Protein AF-0000000072409153 (afdb_homodimer)

Structure (mmCIF, N/CA/C/O backbone):
data_AF-0000000072409153-model_v1
#
loop_
_entity.id
_entity.type
_entity.pdbx_description
1 polymer 'Helix-turn-helix domain-containing protein'
#
loop_
_atom_site.group_PDB
_atom_site.id
_atom_site.type_symbol
_atom_site.label_atom_id
_atom_site.label_alt_id
_atom_site.label_comp_id
_atom_site.label_asym_id
_atom_site.label_entity_id
_atom_site.label_seq_id
_atom_site.pdbx_PDB_ins_code
_atom_site.Cartn_x
_atom_site.Cartn_y
_atom_site.Cartn_z
_atom_site.occupancy
_atom_site.B_iso_or_equiv
_atom_site.auth_seq_id
_atom_site.auth_comp_id
_atom_site.auth_asym_id
_atom_site.auth_atom_id
_atom_site.pdbx_PDB_model_num
ATOM 1 N N . MET A 1 1 ? -24.609 -16.547 17.797 1 24.28 1 MET A N 1
ATOM 2 C CA . MET A 1 1 ? -23.328 -16.984 18.312 1 24.28 1 MET A CA 1
ATOM 3 C C . MET A 1 1 ? -22.188 -16.453 17.438 1 24.28 1 MET A C 1
ATOM 5 O O . MET A 1 1 ? -22.141 -16.719 16.234 1 24.28 1 MET A O 1
ATOM 9 N N . PHE A 1 2 ? -21.734 -15.211 17.609 1 28.83 2 PHE A N 1
ATOM 10 C CA . PHE A 1 2 ? -20.688 -14.594 16.828 1 28.83 2 PHE A CA 1
ATOM 11 C C . PHE A 1 2 ? -19.422 -15.445 16.828 1 28.83 2 PHE A C 1
ATOM 13 O O . PHE A 1 2 ? -18.953 -15.844 17.906 1 28.83 2 PHE A O 1
ATOM 20 N N . ARG A 1 3 ? -19.328 -16.391 15.883 1 32.62 3 ARG A N 1
ATOM 21 C CA . ARG A 1 3 ? -18.172 -17.281 15.758 1 32.62 3 ARG A CA 1
ATOM 22 C C . ARG A 1 3 ? -16.875 -16.547 16.062 1 32.62 3 ARG A C 1
ATOM 24 O O . ARG A 1 3 ? -16.656 -15.438 15.586 1 32.62 3 ARG A O 1
ATOM 31 N N . ARG A 1 4 ? -16.266 -16.922 17.156 1 33.03 4 ARG A N 1
ATOM 32 C CA . ARG A 1 4 ? -14.992 -16.469 17.719 1 33.03 4 ARG A CA 1
ATOM 33 C C . ARG A 1 4 ? -13.922 -16.344 16.641 1 33.03 4 ARG A C 1
ATOM 35 O O . ARG A 1 4 ? -13.625 -17.312 15.938 1 33.03 4 ARG A O 1
ATOM 42 N N . TRP A 1 5 ? -13.781 -15.234 16.031 1 37.25 5 TRP A N 1
ATOM 43 C CA . TRP A 1 5 ? -12.688 -14.992 15.102 1 37.25 5 TRP A CA 1
ATOM 44 C C . TRP A 1 5 ? -11.367 -15.516 15.664 1 37.25 5 TRP A C 1
ATOM 46 O O . TRP A 1 5 ? -11.109 -15.391 16.859 1 37.25 5 TRP A O 1
ATOM 56 N N . PRO A 1 6 ? -10.836 -16.609 15.227 1 37.53 6 PRO A N 1
ATOM 57 C CA . PRO A 1 6 ? -9.586 -17.156 15.766 1 37.53 6 PRO A CA 1
ATOM 58 C C . PRO A 1 6 ? -8.57 -16.062 16.109 1 37.53 6 PRO A C 1
ATOM 60 O O . PRO A 1 6 ? -8.586 -14.992 15.508 1 37.53 6 PRO A O 1
ATOM 63 N N . LYS A 1 7 ? -8.062 -16.094 17.25 1 41.94 7 LYS A N 1
ATOM 64 C CA . LYS A 1 7 ? -6.977 -15.234 17.719 1 41.94 7 LYS A CA 1
ATOM 65 C C . LYS A 1 7 ? -5.832 -15.18 16.719 1 41.94 7 LYS A C 1
ATOM 67 O O . LYS A 1 7 ? -5.375 -16.219 16.234 1 41.94 7 LYS A O 1
ATOM 72 N N . ARG A 1 8 ? -5.641 -14.156 15.898 1 42.06 8 ARG A N 1
ATOM 73 C CA . ARG A 1 8 ? -4.559 -13.875 14.961 1 42.06 8 ARG A CA 1
ATOM 74 C C . ARG A 1 8 ? -3.199 -13.984 15.641 1 42.06 8 ARG A C 1
ATOM 76 O O . ARG A 1 8 ? -2.914 -13.25 16.594 1 42.06 8 ARG A O 1
ATOM 83 N N . ASP A 1 9 ? -2.566 -15.117 15.828 1 45.38 9 ASP A N 1
ATOM 84 C CA . ASP A 1 9 ? -1.195 -15.195 16.312 1 45.38 9 ASP A CA 1
ATOM 85 C C . ASP A 1 9 ? -0.258 -14.336 15.477 1 45.38 9 ASP A C 1
ATOM 87 O O . ASP A 1 9 ? -0.053 -14.602 14.289 1 45.38 9 ASP A O 1
ATOM 91 N N . PRO A 1 10 ? 0.056 -13.078 15.883 1 51.78 10 PRO A N 1
ATOM 92 C CA . PRO A 1 10 ? 0.826 -12.102 15.109 1 51.78 10 PRO A CA 1
ATOM 93 C C . PRO A 1 10 ? 2.109 -12.695 14.523 1 51.78 10 PRO A C 1
ATOM 95 O O . PRO A 1 10 ? 2.574 -12.25 13.469 1 51.78 10 PRO A O 1
ATOM 98 N N . ASN A 1 11 ? 2.824 -13.695 15.188 1 54.81 11 ASN A N 1
ATOM 99 C CA . ASN A 1 11 ? 4.211 -14.031 14.898 1 54.81 11 ASN A CA 1
ATOM 100 C C . ASN A 1 11 ? 4.336 -14.789 13.578 1 54.81 11 ASN A C 1
ATOM 102 O O . ASN A 1 11 ? 5.301 -14.594 12.828 1 54.81 11 ASN A O 1
ATOM 106 N N . LYS A 1 12 ? 3.354 -15.578 13.219 1 62.81 12 LYS A N 1
ATOM 107 C CA . LYS A 1 12 ? 3.656 -16.438 12.078 1 62.81 12 LYS A CA 1
ATOM 108 C C . LYS A 1 12 ? 2.879 -16 10.836 1 62.81 12 LYS A C 1
ATOM 110 O O . LYS A 1 12 ? 3.396 -16.062 9.719 1 62.81 12 LYS A O 1
ATOM 115 N N . TYR A 1 13 ? 1.95 -15.141 11.086 1 86.44 13 TYR A N 1
ATOM 116 C CA . TYR A 1 13 ? 1.104 -15.008 9.906 1 86.44 13 TYR A CA 1
ATOM 117 C C . TYR A 1 13 ? 0.824 -13.547 9.594 1 86.44 13 TYR A C 1
ATOM 119 O O . TYR A 1 13 ? 0.091 -13.234 8.656 1 86.44 13 TYR A O 1
ATOM 127 N N . TYR A 1 14 ? 1.521 -12.672 10.406 1 93.12 14 TYR A N 1
ATOM 128 C CA . TYR A 1 14 ? 1.307 -11.242 10.203 1 93.12 14 TYR A CA 1
ATOM 129 C C . TYR A 1 14 ? 2.627 -10.484 10.242 1 93.12 14 TYR A C 1
ATOM 131 O O . TYR A 1 14 ? 3.607 -10.961 10.82 1 93.12 14 TYR A O 1
ATOM 139 N N . TYR A 1 15 ? 2.66 -9.391 9.57 1 93.25 15 TYR A N 1
ATOM 140 C CA . TYR A 1 15 ? 3.768 -8.453 9.727 1 93.25 15 TYR A CA 1
ATOM 141 C C . TYR A 1 15 ? 3.277 -7.117 10.273 1 93.25 15 TYR A C 1
ATOM 143 O O . TYR A 1 15 ? 2.092 -6.793 10.172 1 93.25 15 TYR A O 1
ATOM 151 N N . LEU A 1 16 ? 4.148 -6.352 10.828 1 93.5 16 LEU A N 1
ATOM 152 C CA . LEU A 1 16 ? 3.807 -5.109 11.516 1 93.5 16 LEU A CA 1
ATOM 153 C C . LEU A 1 16 ? 4.133 -3.902 10.641 1 93.5 16 LEU A C 1
ATOM 155 O O . LEU A 1 16 ? 5.188 -3.855 10 1 93.5 16 LEU A O 1
ATOM 159 N N . VAL A 1 17 ? 3.215 -3.021 10.625 1 96.5 17 VAL A N 1
ATOM 160 C CA . VAL A 1 17 ? 3.432 -1.762 9.922 1 96.5 17 VAL A CA 1
ATOM 161 C C . VAL A 1 17 ? 3.252 -0.591 10.883 1 96.5 17 VAL A C 1
ATOM 163 O O . VAL A 1 17 ? 2.244 -0.509 11.586 1 96.5 17 VAL A O 1
ATOM 166 N N . PRO A 1 18 ? 4.281 0.286 10.961 1 95.94 18 PRO A N 1
ATOM 167 C CA . PRO A 1 18 ? 4.094 1.445 11.836 1 95.94 18 PRO A CA 1
ATOM 168 C C . PRO A 1 18 ? 2.941 2.344 11.391 1 95.94 18 PRO A C 1
ATOM 170 O O . PRO A 1 18 ? 2.791 2.613 10.203 1 95.94 18 PRO A O 1
ATOM 173 N N . ASN A 1 19 ? 2.145 2.834 12.328 1 95.94 19 ASN A N 1
ATOM 174 C CA . ASN A 1 19 ? 1.003 3.699 12.055 1 95.94 19 ASN A CA 1
ATOM 175 C C . ASN A 1 19 ? 1.429 4.98 11.344 1 95.94 19 ASN A C 1
ATOM 177 O O . ASN A 1 19 ? 0.687 5.512 10.516 1 95.94 19 ASN A O 1
ATOM 181 N N . GLU A 1 20 ? 2.609 5.418 11.594 1 96.19 20 GLU A N 1
ATOM 182 C CA . GLU A 1 20 ? 3.096 6.73 11.18 1 96.19 20 GLU A CA 1
ATOM 183 C C . GLU A 1 20 ? 3.416 6.75 9.688 1 96.19 20 GLU A C 1
ATOM 185 O O . GLU A 1 20 ? 3.684 7.812 9.117 1 96.19 20 GLU A O 1
ATOM 190 N N . VAL A 1 21 ? 3.301 5.609 9.086 1 97.75 21 VAL A N 1
ATOM 191 C CA . VAL A 1 21 ? 3.602 5.531 7.66 1 97.75 21 VAL A CA 1
ATOM 192 C C . VAL A 1 21 ? 2.703 6.492 6.887 1 97.75 21 VAL A C 1
ATOM 194 O O . VAL A 1 21 ? 3.139 7.113 5.918 1 97.75 21 VAL A O 1
ATOM 197 N N . PHE A 1 22 ? 1.517 6.715 7.375 1 97.69 22 PHE A N 1
ATOM 198 C CA . PHE A 1 22 ? 0.535 7.512 6.648 1 97.69 22 PHE A CA 1
ATOM 199 C C . PHE A 1 22 ? 0.734 9 6.918 1 97.69 22 PHE A C 1
ATOM 201 O O . PHE A 1 22 ? 0.031 9.836 6.352 1 97.69 22 PHE A O 1
ATOM 208 N N . ASN A 1 23 ? 1.73 9.367 7.66 1 95.38 23 ASN A N 1
ATOM 209 C CA . ASN A 1 23 ? 2.066 10.758 7.941 1 95.38 23 ASN A CA 1
ATOM 210 C C . ASN A 1 23 ? 3.225 11.25 7.074 1 95.38 23 ASN A C 1
ATOM 212 O O . ASN A 1 23 ? 3.652 12.398 7.191 1 95.38 23 ASN A O 1
ATOM 216 N N . LEU A 1 24 ? 3.691 10.438 6.16 1 97.44 24 LEU A N 1
ATOM 217 C CA . LEU A 1 24 ? 4.926 10.727 5.438 1 97.44 24 LEU A CA 1
ATOM 218 C C . LEU A 1 24 ? 4.629 11.203 4.02 1 97.44 24 LEU A C 1
ATOM 220 O O . LEU A 1 24 ? 5.551 11.484 3.25 1 97.44 24 LEU A O 1
ATOM 224 N N . GLY A 1 25 ? 3.404 11.203 3.66 1 95.88 25 GLY A N 1
ATOM 225 C CA . GLY A 1 25 ? 3.047 11.641 2.32 1 95.88 25 GLY A CA 1
ATOM 226 C C . GLY A 1 25 ? 3.43 10.641 1.246 1 95.88 25 GLY A C 1
ATOM 227 O O . GLY A 1 25 ? 3.834 11.031 0.147 1 95.88 25 GLY A O 1
ATOM 228 N N . LEU A 1 26 ? 3.342 9.383 1.522 1 98.31 26 LEU A N 1
ATOM 229 C CA . LEU A 1 26 ? 3.672 8.336 0.563 1 98.31 26 LEU A CA 1
ATOM 230 C C . LEU A 1 26 ? 2.551 8.156 -0.455 1 98.31 26 LEU A C 1
ATOM 232 O O . LEU A 1 26 ? 1.372 8.258 -0.11 1 98.31 26 LEU A O 1
ATOM 236 N N . SER A 1 27 ? 2.951 7.879 -1.685 1 98.25 27 SER A N 1
ATOM 237 C CA . SER A 1 27 ? 1.97 7.457 -2.68 1 98.25 27 SER A CA 1
ATOM 238 C C . SER A 1 27 ? 1.476 6.043 -2.404 1 98.25 27 SER A C 1
ATOM 240 O O . SER A 1 27 ? 2.102 5.297 -1.646 1 98.25 27 SER A O 1
ATOM 242 N N . SER A 1 28 ? 0.365 5.707 -3.076 1 98.75 28 SER A N 1
ATOM 243 C CA . SER A 1 28 ? -0.182 4.363 -2.93 1 98.75 28 SER A CA 1
ATOM 244 C C . SER A 1 28 ? 0.829 3.305 -3.357 1 98.75 28 SER A C 1
ATOM 246 O O . SER A 1 28 ? 0.94 2.252 -2.725 1 98.75 28 SER A O 1
ATOM 248 N N . HIS A 1 29 ? 1.597 3.623 -4.387 1 98.81 29 HIS A N 1
ATOM 249 C CA . HIS A 1 29 ? 2.59 2.674 -4.875 1 98.81 29 HIS A CA 1
ATOM 250 C C . HIS A 1 29 ? 3.738 2.516 -3.885 1 98.81 29 HIS A C 1
ATOM 252 O O . HIS A 1 29 ? 4.199 1.399 -3.637 1 98.81 29 HIS A O 1
ATOM 258 N N . GLU A 1 30 ? 4.172 3.604 -3.289 1 98.81 30 GLU A N 1
ATOM 259 C CA . GLU A 1 30 ? 5.227 3.553 -2.281 1 98.81 30 GLU A CA 1
ATOM 260 C C . GLU A 1 30 ? 4.789 2.742 -1.064 1 98.81 30 GLU A C 1
ATOM 262 O O . GLU A 1 30 ? 5.57 1.966 -0.514 1 98.81 30 GLU A O 1
ATOM 267 N N . ILE A 1 31 ? 3.529 2.953 -0.703 1 98.88 31 ILE A N 1
ATOM 268 C CA . ILE A 1 31 ? 2.986 2.223 0.439 1 98.88 31 ILE A CA 1
ATOM 269 C C . ILE A 1 31 ? 2.994 0.725 0.146 1 98.88 31 ILE A C 1
ATOM 271 O O . ILE A 1 31 ? 3.418 -0.076 0.983 1 98.88 31 ILE A O 1
ATOM 275 N N . ALA A 1 32 ? 2.584 0.366 -1.006 1 98.88 32 ALA A N 1
ATOM 276 C CA . ALA A 1 32 ? 2.514 -1.044 -1.379 1 98.88 32 ALA A CA 1
ATOM 277 C C . ALA A 1 32 ? 3.902 -1.677 -1.404 1 98.88 32 ALA A C 1
ATOM 279 O O . ALA A 1 32 ? 4.105 -2.766 -0.862 1 98.88 32 ALA A O 1
ATOM 280 N N . VAL A 1 33 ? 4.848 -0.999 -2.006 1 98.94 33 VAL A N 1
ATOM 281 C CA . VAL A 1 33 ? 6.215 -1.511 -2.09 1 98.94 33 VAL A CA 1
ATOM 282 C C . VAL A 1 33 ? 6.812 -1.62 -0.689 1 98.94 33 VAL A C 1
ATOM 284 O O . VAL A 1 33 ? 7.426 -2.633 -0.348 1 98.94 33 VAL A O 1
ATOM 287 N N . TYR A 1 34 ? 6.625 -0.608 0.161 1 98.88 34 TYR A N 1
ATOM 288 C CA . TYR A 1 34 ? 7.125 -0.621 1.531 1 98.88 34 TYR A CA 1
ATOM 289 C C . TYR A 1 34 ? 6.543 -1.793 2.312 1 98.88 34 TYR A C 1
ATOM 291 O O . TYR A 1 34 ? 7.262 -2.475 3.047 1 98.88 34 TYR A O 1
ATOM 299 N N . ASN A 1 35 ? 5.254 -2.041 2.143 1 98.75 35 ASN A N 1
ATOM 300 C CA . ASN A 1 35 ? 4.598 -3.146 2.832 1 98.75 35 ASN A CA 1
ATOM 301 C C . ASN A 1 35 ? 5.203 -4.492 2.438 1 98.75 35 ASN A C 1
ATOM 303 O O . ASN A 1 35 ? 5.43 -5.348 3.291 1 98.75 35 ASN A O 1
ATOM 307 N N . TYR A 1 36 ? 5.457 -4.656 1.167 1 98.75 36 TYR A N 1
ATOM 308 C CA . TYR A 1 36 ? 6.027 -5.934 0.752 1 98.75 36 TYR A CA 1
ATOM 309 C C . TYR A 1 36 ? 7.418 -6.125 1.34 1 98.75 36 TYR A C 1
ATOM 311 O O . TYR A 1 36 ? 7.785 -7.234 1.738 1 98.75 36 TYR A O 1
ATOM 319 N N . LEU A 1 37 ? 8.211 -5.043 1.373 1 98.44 37 LEU A N 1
ATOM 320 C CA . LEU A 1 37 ? 9.539 -5.129 1.978 1 98.44 37 LEU A CA 1
ATOM 321 C C . LEU A 1 37 ? 9.438 -5.477 3.459 1 98.44 37 LEU A C 1
ATOM 323 O O . LEU A 1 37 ? 10.234 -6.27 3.969 1 98.44 37 LEU A O 1
ATOM 327 N N . LEU A 1 38 ? 8.445 -4.879 4.145 1 97.56 38 LEU A N 1
ATOM 328 C CA . LEU A 1 38 ? 8.219 -5.207 5.547 1 97.56 38 LEU A CA 1
ATOM 329 C C . LEU A 1 38 ? 7.863 -6.684 5.707 1 97.56 38 LEU A C 1
ATOM 331 O O . LEU A 1 38 ? 8.305 -7.332 6.66 1 97.56 38 LEU A O 1
ATOM 335 N N . ARG A 1 39 ? 7.105 -7.203 4.746 1 96.81 39 ARG A N 1
ATOM 336 C CA . ARG A 1 39 ? 6.723 -8.609 4.766 1 96.81 39 ARG A CA 1
ATOM 337 C C . ARG A 1 39 ? 7.941 -9.516 4.629 1 96.81 39 ARG A C 1
ATOM 339 O O . ARG A 1 39 ? 8.016 -10.562 5.266 1 96.81 39 ARG A O 1
ATOM 346 N N . CYS A 1 40 ? 8.898 -9.086 3.846 1 97 40 CYS A N 1
ATOM 347 C CA . CYS A 1 40 ? 10.078 -9.891 3.539 1 97 40 CYS A CA 1
ATOM 348 C C . CYS A 1 40 ? 11.148 -9.711 4.605 1 97 40 CYS A C 1
ATOM 350 O O . CYS A 1 40 ? 12.109 -10.484 4.664 1 97 40 CYS A O 1
ATOM 352 N N . GLU A 1 41 ? 10.992 -8.758 5.496 1 95.25 41 GLU A N 1
ATOM 353 C CA . GLU A 1 41 ? 12.031 -8.336 6.434 1 95.25 41 GLU A CA 1
ATOM 354 C C . GLU A 1 41 ? 12.352 -9.453 7.426 1 95.25 41 GLU A C 1
ATOM 356 O O . GLU A 1 41 ? 11.445 -10.078 7.984 1 95.25 41 GLU A O 1
ATOM 361 N N . ASP A 1 42 ? 13.703 -9.633 7.605 1 92.62 42 ASP A N 1
ATOM 362 C CA . ASP A 1 42 ? 14.172 -10.461 8.711 1 92.62 42 ASP A CA 1
ATOM 363 C C . ASP A 1 42 ? 14.055 -9.711 10.039 1 92.62 42 ASP A C 1
ATOM 365 O O . ASP A 1 42 ? 14.602 -8.617 10.188 1 92.62 42 ASP A O 1
ATOM 369 N N . ARG A 1 43 ? 13.344 -10.25 11 1 85.31 43 ARG A N 1
ATOM 370 C CA . ARG A 1 43 ? 13.023 -9.586 12.258 1 85.31 43 ARG A CA 1
ATOM 371 C C . ARG A 1 43 ? 14.281 -9.367 13.094 1 85.31 43 ARG A C 1
ATOM 373 O O . ARG A 1 43 ? 14.297 -8.516 13.984 1 85.31 43 ARG A O 1
ATOM 380 N N . ARG A 1 44 ? 15.328 -10.055 12.773 1 89.38 44 ARG A N 1
ATOM 381 C CA . ARG A 1 44 ? 16.578 -9.93 13.531 1 89.38 44 ARG A CA 1
ATOM 382 C C . ARG A 1 44 ? 17.516 -8.93 12.875 1 89.38 44 ARG A C 1
ATOM 384 O O . ARG A 1 44 ? 18.078 -8.07 13.555 1 89.38 44 ARG A O 1
ATOM 391 N N . THR A 1 45 ? 17.609 -8.93 11.609 1 91.81 45 THR A N 1
ATOM 392 C CA . THR A 1 45 ? 18.594 -8.117 10.914 1 91.81 45 THR A CA 1
ATOM 393 C C . THR A 1 45 ? 17.953 -6.855 10.336 1 91.81 45 THR A C 1
ATOM 395 O O . THR A 1 45 ? 18.656 -5.922 9.938 1 91.81 45 THR A O 1
ATOM 398 N N . TYR A 1 46 ? 16.609 -6.84 10.258 1 94.31 46 TYR A N 1
ATOM 399 C CA . TYR A 1 46 ? 15.852 -5.754 9.656 1 94.31 46 TYR A CA 1
ATOM 400 C C . TYR A 1 46 ? 16.188 -5.602 8.18 1 94.31 46 TYR A C 1
ATOM 402 O O . TYR A 1 46 ? 16.094 -4.504 7.621 1 94.31 46 TYR A O 1
ATOM 410 N N . GLN A 1 47 ? 16.688 -6.773 7.617 1 96.19 47 GLN A N 1
ATOM 411 C CA . GLN A 1 47 ? 17.094 -6.746 6.215 1 96.19 47 GLN A CA 1
ATOM 412 C C . GLN A 1 47 ? 16.297 -7.758 5.395 1 96.19 47 GLN A C 1
ATOM 414 O O . GLN A 1 47 ? 15.711 -8.688 5.949 1 96.19 47 GLN A O 1
ATOM 419 N N . CYS A 1 48 ? 16.172 -7.5 4.074 1 96.12 48 CYS A N 1
ATOM 420 C CA . CYS A 1 48 ? 15.594 -8.414 3.092 1 96.12 48 CYS A CA 1
ATOM 421 C C . CYS A 1 48 ? 16.172 -8.156 1.704 1 96.12 48 CYS A C 1
ATOM 423 O O . CYS A 1 48 ? 16.844 -7.145 1.481 1 96.12 48 CYS A O 1
ATOM 425 N N . HIS A 1 49 ? 15.945 -9.172 0.76 1 95.69 49 HIS A N 1
ATOM 426 C CA . HIS A 1 49 ? 16.609 -9.023 -0.526 1 95.69 49 HIS A CA 1
ATOM 427 C C . HIS A 1 49 ? 15.734 -9.523 -1.668 1 95.69 49 HIS A C 1
ATOM 429 O O . HIS A 1 49 ? 16.188 -10.297 -2.51 1 95.69 49 HIS A O 1
ATOM 435 N N . PRO A 1 50 ? 14.547 -9.086 -1.683 1 97 50 PRO A N 1
ATOM 436 C CA . PRO A 1 50 ? 13.75 -9.398 -2.871 1 97 50 PRO A CA 1
ATOM 437 C C . PRO A 1 50 ? 14.219 -8.648 -4.113 1 97 50 PRO A C 1
ATOM 439 O O . PRO A 1 50 ? 14.625 -7.484 -4.02 1 97 50 PRO A O 1
ATOM 442 N N . SER A 1 51 ? 14.109 -9.383 -5.281 1 95.75 51 SER A N 1
ATOM 443 C CA . SER A 1 51 ? 14.43 -8.703 -6.531 1 95.75 51 SER A CA 1
ATOM 444 C C . SER A 1 51 ? 13.32 -7.746 -6.941 1 95.75 51 SER A C 1
ATOM 446 O O . SER A 1 51 ? 12.195 -7.844 -6.449 1 95.75 51 SER A O 1
ATOM 448 N N . TYR A 1 52 ? 13.648 -6.816 -7.867 1 96.44 52 TYR A N 1
ATOM 449 C CA . TYR A 1 52 ? 12.625 -5.934 -8.414 1 96.44 52 TYR A CA 1
ATOM 450 C C . TYR A 1 52 ? 11.5 -6.734 -9.047 1 96.44 52 TYR A C 1
ATOM 452 O O . TYR A 1 52 ? 10.328 -6.375 -8.922 1 96.44 52 TYR A O 1
ATOM 460 N N . ARG A 1 53 ? 11.883 -7.785 -9.648 1 96.81 53 ARG A N 1
ATOM 461 C CA . ARG A 1 53 ? 10.898 -8.648 -10.289 1 96.81 53 ARG A CA 1
ATOM 462 C C . ARG A 1 53 ? 9.945 -9.25 -9.266 1 96.81 53 ARG A C 1
ATOM 464 O O . ARG A 1 53 ? 8.727 -9.258 -9.461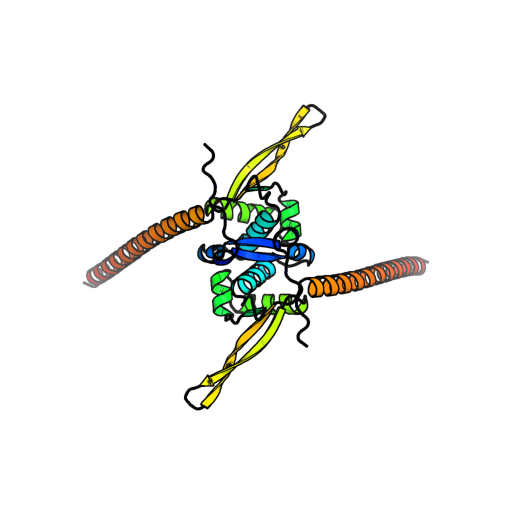 1 96.81 53 ARG A O 1
ATOM 471 N N . THR A 1 54 ? 10.469 -9.711 -8.164 1 97.88 54 THR A N 1
ATOM 472 C CA . THR A 1 54 ? 9.68 -10.32 -7.102 1 97.88 54 THR A CA 1
ATOM 473 C C . THR A 1 54 ? 8.742 -9.297 -6.465 1 97.88 54 THR A C 1
ATOM 475 O O . THR A 1 54 ? 7.57 -9.586 -6.23 1 97.88 54 THR A O 1
ATOM 478 N N . ILE A 1 55 ? 9.273 -8.141 -6.254 1 98.44 55 ILE A N 1
ATOM 479 C CA . ILE A 1 55 ? 8.461 -7.062 -5.688 1 98.44 55 ILE A CA 1
ATOM 480 C C . ILE A 1 55 ? 7.328 -6.715 -6.648 1 98.44 55 ILE A C 1
ATOM 482 O O . ILE A 1 55 ? 6.168 -6.633 -6.242 1 98.44 55 ILE A O 1
ATOM 486 N N . GLY A 1 56 ? 7.699 -6.527 -7.918 1 98.69 56 GLY A N 1
ATOM 487 C CA . GLY A 1 56 ? 6.723 -6.148 -8.93 1 98.69 56 GLY A CA 1
ATOM 488 C C . GLY A 1 56 ? 5.578 -7.141 -9.055 1 98.69 56 GLY A C 1
ATOM 489 O O . GLY A 1 56 ? 4.414 -6.742 -9.141 1 98.69 56 GLY A O 1
ATOM 490 N N . LYS A 1 57 ? 5.879 -8.422 -9.023 1 98.25 57 LYS A N 1
ATOM 491 C CA . LYS A 1 57 ? 4.855 -9.469 -9.086 1 98.25 57 LYS A CA 1
ATOM 492 C C . LYS A 1 57 ? 3.914 -9.391 -7.891 1 98.25 57 LYS A C 1
ATOM 494 O O . LYS A 1 57 ? 2.701 -9.562 -8.039 1 98.25 57 LYS A O 1
ATOM 499 N N . ALA A 1 58 ? 4.43 -9.078 -6.758 1 98.19 58 ALA A N 1
ATOM 500 C CA . ALA A 1 58 ? 3.656 -9.055 -5.52 1 98.19 58 ALA A CA 1
ATOM 501 C C . ALA A 1 58 ? 2.699 -7.871 -5.488 1 98.19 58 ALA A C 1
ATOM 503 O O . ALA A 1 58 ? 1.614 -7.953 -4.906 1 98.19 58 ALA A O 1
ATOM 504 N N . VAL A 1 59 ? 3.096 -6.75 -6.145 1 98.5 59 VAL A N 1
ATOM 505 C CA . VAL A 1 59 ? 2.297 -5.535 -6 1 98.5 59 VAL A CA 1
ATOM 506 C C . VAL A 1 59 ? 1.773 -5.094 -7.367 1 98.5 59 VAL A C 1
ATOM 508 O O . VAL A 1 59 ? 1.273 -3.979 -7.516 1 98.5 59 VAL A O 1
ATOM 511 N N . GLN A 1 60 ? 1.979 -5.867 -8.383 1 98.25 60 GLN A N 1
ATOM 512 C CA . GLN A 1 60 ? 1.462 -5.672 -9.734 1 98.25 60 GLN A CA 1
ATOM 513 C C . GLN A 1 60 ? 2.01 -4.391 -10.352 1 98.25 60 GLN A C 1
ATOM 515 O O . GLN A 1 60 ? 1.247 -3.564 -10.859 1 98.25 60 GLN A O 1
ATOM 520 N N . LEU A 1 61 ? 3.297 -4.293 -10.32 1 98.56 61 LEU A N 1
ATOM 521 C CA . LEU A 1 61 ? 4.016 -3.189 -10.953 1 98.56 61 LEU A CA 1
ATOM 522 C C . LEU A 1 61 ? 5.156 -3.709 -11.82 1 98.56 61 LEU A C 1
ATOM 524 O O . LEU A 1 61 ? 5.672 -4.805 -11.594 1 98.56 61 LEU A O 1
ATOM 528 N N . SER A 1 62 ? 5.473 -2.91 -12.758 1 98.56 62 SER A N 1
ATOM 529 C CA . SER A 1 62 ? 6.656 -3.23 -13.547 1 98.56 62 SER A CA 1
ATOM 530 C C . SER A 1 62 ? 7.934 -3.002 -12.75 1 98.56 62 SER A C 1
ATOM 532 O O . SER A 1 62 ? 7.941 -2.236 -11.781 1 98.56 62 SER A O 1
ATOM 534 N N . GLU A 1 63 ? 8.992 -3.676 -13.211 1 97.31 63 GLU A N 1
ATOM 535 C CA . GLU A 1 63 ? 10.281 -3.525 -12.539 1 97.31 63 GLU A CA 1
ATOM 536 C C . GLU A 1 63 ? 10.734 -2.068 -12.539 1 97.31 63 GLU A C 1
ATOM 538 O O . GLU A 1 63 ? 11.297 -1.588 -11.555 1 97.31 63 GLU A O 1
ATOM 543 N N . ASN A 1 64 ? 10.508 -1.407 -13.594 1 97.69 64 ASN A N 1
ATOM 544 C CA . ASN A 1 64 ? 10.883 -0.002 -13.695 1 97.69 64 ASN A CA 1
ATOM 545 C C . ASN A 1 64 ? 10.133 0.856 -12.688 1 97.69 64 ASN A C 1
ATOM 547 O O . ASN A 1 64 ? 10.719 1.749 -12.07 1 97.69 64 ASN A O 1
ATOM 551 N N . THR A 1 65 ? 8.883 0.6 -12.539 1 98.5 65 THR A N 1
ATOM 552 C CA . THR A 1 65 ? 8.062 1.34 -11.586 1 98.5 65 THR A CA 1
ATOM 553 C C . THR A 1 65 ? 8.492 1.038 -10.148 1 98.5 65 THR A C 1
ATOM 555 O O . THR A 1 65 ? 8.555 1.939 -9.312 1 98.5 65 THR A O 1
ATOM 558 N N . VAL A 1 66 ? 8.828 -0.22 -9.945 1 98.56 66 VAL A N 1
ATOM 559 C CA . VAL A 1 66 ? 9.32 -0.607 -8.625 1 98.56 66 VAL A CA 1
ATOM 560 C C . VAL A 1 66 ? 10.602 0.167 -8.305 1 98.56 66 VAL A C 1
ATOM 562 O O . VAL A 1 66 ? 10.75 0.687 -7.195 1 98.56 66 VAL A O 1
ATOM 565 N N . ARG A 1 67 ? 11.477 0.237 -9.273 1 97.88 67 ARG A N 1
ATOM 566 C CA . ARG A 1 67 ? 12.727 0.968 -9.086 1 97.88 67 ARG A CA 1
ATOM 567 C C . ARG A 1 67 ? 12.461 2.408 -8.664 1 97.88 67 ARG A C 1
ATOM 569 O O . ARG A 1 67 ? 13.117 2.928 -7.758 1 97.88 67 ARG A O 1
ATOM 576 N N . LYS A 1 68 ? 11.547 2.975 -9.289 1 98.5 68 LYS A N 1
ATOM 577 C CA . LYS A 1 68 ? 11.172 4.355 -8.992 1 98.5 68 LYS A CA 1
ATOM 578 C C . LYS A 1 68 ? 10.703 4.496 -7.543 1 98.5 68 LYS A C 1
ATOM 580 O O . LYS A 1 68 ? 11.141 5.402 -6.832 1 98.5 68 LYS A O 1
ATOM 585 N N . TYR A 1 69 ? 9.859 3.65 -7.113 1 98.69 69 TYR A N 1
ATOM 586 C CA . TYR A 1 69 ? 9.266 3.793 -5.789 1 98.69 69 TYR A CA 1
ATOM 587 C C . TYR A 1 69 ? 10.234 3.342 -4.703 1 98.69 69 TYR A C 1
ATOM 589 O O . TYR A 1 69 ? 10.195 3.846 -3.576 1 98.69 69 TYR A O 1
ATOM 597 N N . VAL A 1 70 ? 11.18 2.424 -5.039 1 98.44 70 VAL A N 1
ATOM 598 C CA . VAL A 1 70 ? 12.273 2.094 -4.125 1 98.44 70 VAL A CA 1
ATOM 599 C C . VAL A 1 70 ? 13.141 3.326 -3.893 1 98.44 70 VAL A C 1
ATOM 601 O O . VAL A 1 70 ? 13.492 3.641 -2.754 1 98.44 70 VAL A O 1
ATOM 604 N N . ALA A 1 71 ? 13.445 3.988 -4.98 1 98.38 71 ALA A N 1
ATOM 605 C CA . ALA A 1 71 ? 14.219 5.223 -4.859 1 98.38 71 ALA A CA 1
ATOM 606 C C . ALA A 1 71 ? 13.484 6.25 -4 1 98.38 71 ALA A C 1
ATOM 608 O O . ALA A 1 71 ? 14.094 6.93 -3.174 1 98.38 71 ALA A O 1
ATOM 609 N N . GLY A 1 72 ? 12.172 6.359 -4.191 1 98.38 72 GLY A N 1
ATOM 610 C CA . GLY A 1 72 ? 11.367 7.262 -3.385 1 98.38 72 GLY A CA 1
ATOM 611 C C . GLY A 1 72 ? 11.391 6.93 -1.905 1 98.38 72 GLY A C 1
ATOM 612 O O . GLY A 1 72 ? 11.508 7.824 -1.064 1 98.38 72 GLY A O 1
ATOM 613 N N . LEU A 1 73 ? 11.281 5.668 -1.572 1 98.69 73 LEU A N 1
ATOM 614 C CA . LEU A 1 73 ? 11.305 5.215 -0.185 1 98.69 73 LEU A CA 1
ATOM 615 C C . LEU A 1 73 ? 12.656 5.52 0.46 1 98.69 73 LEU A C 1
ATOM 617 O O . LEU A 1 73 ? 12.719 5.871 1.641 1 98.69 73 LEU A O 1
ATOM 621 N N . GLU A 1 74 ? 13.695 5.344 -0.357 1 98.31 74 GLU A N 1
ATOM 622 C CA . GLU A 1 74 ? 15.031 5.648 0.15 1 98.31 74 GLU A CA 1
ATOM 623 C C . GLU A 1 74 ? 15.203 7.145 0.39 1 98.31 74 GLU A C 1
ATOM 625 O O . GLU A 1 74 ? 15.727 7.555 1.43 1 98.31 74 GLU A O 1
ATOM 630 N N . GLU A 1 75 ? 14.766 7.926 -0.511 1 97.62 75 GLU A N 1
ATOM 631 C CA . GLU A 1 75 ? 14.828 9.383 -0.386 1 97.62 75 GLU A CA 1
ATOM 632 C C . GLU A 1 75 ? 14.07 9.867 0.843 1 97.62 75 GLU A C 1
ATOM 634 O O . GLU A 1 75 ? 14.484 10.82 1.5 1 97.62 75 GLU A O 1
ATOM 639 N N . LYS A 1 76 ? 13 9.188 1.216 1 97.81 76 LYS A N 1
ATOM 640 C CA . LYS A 1 76 ? 12.148 9.594 2.332 1 97.81 76 LYS A CA 1
ATOM 641 C C . LYS A 1 76 ? 12.633 8.977 3.641 1 97.81 76 LYS A C 1
ATOM 643 O O . LYS A 1 76 ? 11.992 9.141 4.684 1 97.81 76 LYS A O 1
ATOM 648 N N . GLY A 1 77 ? 13.68 8.188 3.557 1 97.69 77 GLY A N 1
ATOM 649 C CA . GLY A 1 77 ? 14.367 7.727 4.754 1 97.69 77 GLY A CA 1
ATOM 650 C C . GLY A 1 77 ? 13.766 6.461 5.336 1 97.69 77 GLY A C 1
ATOM 651 O O . GLY A 1 77 ? 14.016 6.125 6.496 1 97.69 77 GLY A O 1
ATOM 652 N N . LEU A 1 78 ? 12.969 5.746 4.59 1 98.38 78 LEU A N 1
ATOM 653 C CA . LEU A 1 78 ? 12.297 4.555 5.105 1 98.38 78 LEU A CA 1
ATOM 654 C C . LEU A 1 78 ? 13.195 3.328 4.961 1 98.38 78 LEU A C 1
ATOM 656 O O . LEU A 1 78 ? 13.102 2.391 5.754 1 98.38 78 LEU A O 1
ATOM 660 N N . ILE A 1 79 ? 14 3.33 3.877 1 98.56 79 ILE A N 1
ATOM 661 C CA . ILE A 1 79 ? 14.867 2.182 3.627 1 98.56 79 ILE A CA 1
ATOM 662 C C . ILE A 1 79 ? 16.25 2.664 3.18 1 98.56 79 ILE A C 1
ATOM 664 O O . ILE A 1 79 ? 16.406 3.83 2.814 1 98.56 79 ILE A O 1
ATOM 668 N N . HIS A 1 80 ? 17.172 1.803 3.365 1 97.94 80 HIS A N 1
ATOM 669 C CA . HIS A 1 80 ? 18.5 1.925 2.77 1 97.94 80 HIS A CA 1
ATOM 670 C C . HIS A 1 80 ? 18.812 0.737 1.862 1 97.94 80 HIS A C 1
ATOM 672 O O . HIS A 1 80 ? 18.516 -0.409 2.215 1 97.94 80 HIS A O 1
ATOM 678 N N . THR A 1 81 ? 19.328 1.024 0.687 1 97.31 81 THR A N 1
ATOM 679 C CA . THR A 1 81 ? 19.625 -0.049 -0.255 1 97.31 81 THR A CA 1
ATOM 680 C C . THR A 1 81 ? 21.125 -0.151 -0.5 1 97.31 81 THR A C 1
ATOM 682 O O . THR A 1 81 ? 21.828 0.863 -0.518 1 97.31 81 THR A O 1
ATOM 685 N N . GLU A 1 82 ? 21.547 -1.394 -0.625 1 95.56 82 GLU A N 1
ATOM 686 C CA . GLU A 1 82 ? 22.938 -1.674 -0.975 1 95.56 82 GLU A CA 1
ATOM 687 C C . GLU A 1 82 ? 23.031 -2.773 -2.029 1 95.56 82 GLU A C 1
ATOM 689 O O . GLU A 1 82 ? 22.281 -3.75 -1.982 1 95.56 82 GLU A O 1
ATOM 694 N N . PRO A 1 83 ? 23.891 -2.594 -2.932 1 91.5 83 PRO A N 1
ATOM 695 C CA . PRO A 1 83 ? 24.062 -3.643 -3.941 1 91.5 83 PRO A CA 1
ATOM 696 C C . PRO A 1 83 ? 24.703 -4.91 -3.377 1 91.5 83 PRO A C 1
ATOM 698 O O . PRO A 1 83 ? 25.516 -4.84 -2.463 1 91.5 83 PRO A O 1
ATOM 701 N N . SER A 1 84 ? 24.141 -6 -3.857 1 88.06 84 SER A N 1
ATOM 702 C CA . SER A 1 84 ? 24.781 -7.273 -3.551 1 88.06 84 SER A CA 1
ATOM 703 C C . SER A 1 84 ? 25.516 -7.836 -4.77 1 88.06 84 SER A C 1
ATOM 705 O O . SER A 1 84 ? 25.281 -7.391 -5.898 1 88.06 84 SER A O 1
ATOM 707 N N . THR A 1 85 ? 26.578 -8.68 -4.531 1 85.56 85 THR A N 1
ATOM 708 C CA . THR A 1 85 ? 27.312 -9.305 -5.625 1 85.56 85 THR A CA 1
ATOM 709 C C . THR A 1 85 ? 27.203 -10.82 -5.559 1 85.56 85 THR A C 1
ATOM 711 O O . THR A 1 85 ? 27.094 -11.391 -4.473 1 85.56 85 THR A O 1
ATOM 714 N N . ILE A 1 86 ? 26.984 -11.367 -6.734 1 82.31 86 ILE A N 1
ATOM 715 C CA . ILE A 1 86 ? 26.953 -12.82 -6.824 1 82.31 86 ILE A CA 1
ATOM 716 C C . ILE A 1 86 ? 28.156 -13.312 -7.625 1 82.31 86 ILE A C 1
ATOM 718 O O . ILE A 1 86 ? 28.516 -12.719 -8.648 1 82.31 86 ILE A O 1
ATOM 722 N N . THR A 1 87 ? 28.906 -14.164 -7.027 1 85.19 87 THR A N 1
ATOM 723 C CA . THR A 1 87 ? 30.031 -14.766 -7.727 1 85.19 87 THR A CA 1
ATOM 724 C C . THR A 1 87 ? 29.594 -16 -8.5 1 85.19 87 THR A C 1
ATOM 726 O O . THR A 1 87 ? 29.062 -16.953 -7.918 1 85.19 87 THR A O 1
ATOM 729 N N . THR A 1 88 ? 29.75 -15.883 -9.773 1 86.12 88 THR A N 1
ATOM 730 C CA . THR A 1 88 ? 29.344 -16.984 -10.633 1 86.12 88 THR A CA 1
ATOM 731 C C . THR A 1 88 ? 30.328 -18.156 -10.5 1 86.12 88 THR A C 1
ATOM 733 O O . THR A 1 88 ? 31.406 -18.016 -9.914 1 86.12 88 THR A O 1
ATOM 736 N N . LYS A 1 89 ? 29.781 -19.266 -11.008 1 87.56 89 LYS A N 1
ATOM 737 C CA . LYS A 1 89 ? 30.609 -20.484 -10.93 1 87.56 89 LYS A CA 1
ATOM 738 C C . LYS A 1 89 ? 31.969 -20.266 -11.578 1 87.56 89 LYS A C 1
ATOM 740 O O . LYS A 1 89 ? 32.969 -20.859 -11.148 1 87.56 89 LYS A O 1
ATOM 745 N N . ASP A 1 90 ? 32.031 -19.438 -12.531 1 88.56 90 ASP A N 1
ATOM 746 C CA . ASP A 1 90 ? 33.281 -19.188 -13.258 1 88.56 90 ASP A CA 1
ATOM 747 C C . ASP A 1 90 ? 34.125 -18.141 -12.547 1 88.56 90 ASP A C 1
ATOM 749 O O . ASP A 1 90 ? 35.156 -17.703 -13.07 1 88.56 90 ASP A O 1
ATOM 753 N N . GLY A 1 91 ? 33.688 -17.703 -11.43 1 84.5 91 GLY A N 1
ATOM 754 C CA . GLY A 1 91 ? 34.438 -16.766 -10.641 1 84.5 91 GLY A CA 1
ATOM 755 C C . GLY A 1 91 ? 34.125 -15.312 -10.945 1 84.5 91 GLY A C 1
ATOM 75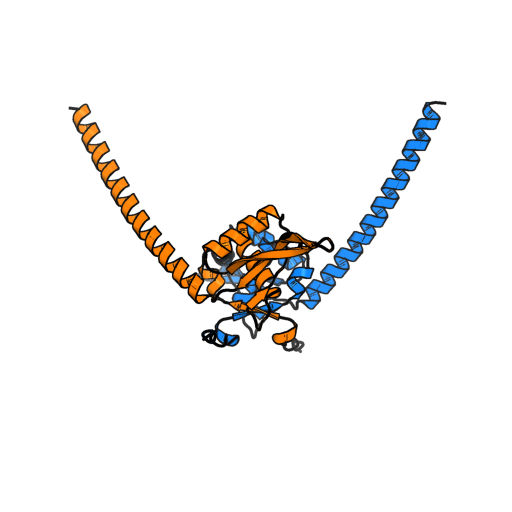6 O O . GLY A 1 91 ? 34.75 -14.398 -10.398 1 84.5 91 GLY A O 1
ATOM 757 N N . ARG A 1 92 ? 33.219 -15.25 -11.898 1 88.62 92 ARG A N 1
ATOM 758 C CA . ARG A 1 92 ? 32.875 -13.883 -12.258 1 88.62 92 ARG A CA 1
ATOM 759 C C . ARG A 1 92 ? 31.875 -13.289 -11.266 1 88.62 92 ARG A C 1
ATOM 761 O O . ARG A 1 92 ? 30.984 -13.992 -10.781 1 88.62 92 ARG A O 1
ATOM 768 N N . VAL A 1 93 ? 32.188 -12.023 -10.922 1 86.62 93 VAL A N 1
ATOM 769 C CA . VAL A 1 93 ? 31.328 -11.305 -9.992 1 86.62 93 VAL A CA 1
ATOM 770 C C . VAL A 1 93 ? 30.281 -10.508 -10.773 1 86.62 93 VAL A C 1
ATOM 772 O O . VAL A 1 93 ? 30.625 -9.781 -11.711 1 86.62 93 VAL A O 1
ATOM 775 N N . ARG A 1 94 ? 29.031 -10.906 -10.594 1 84.94 94 ARG A N 1
ATOM 776 C CA . ARG A 1 94 ? 27.922 -10.18 -11.203 1 84.94 94 ARG A CA 1
ATOM 777 C C . ARG A 1 94 ? 27.109 -9.445 -10.148 1 84.94 94 ARG A C 1
ATOM 779 O O . ARG A 1 94 ? 27.219 -9.734 -8.953 1 84.94 94 ARG A O 1
ATOM 786 N N . ASN A 1 95 ? 26.422 -8.383 -10.68 1 80.56 95 ASN A N 1
ATOM 787 C CA . ASN A 1 95 ? 25.531 -7.676 -9.773 1 80.56 95 ASN A CA 1
ATOM 788 C C . ASN A 1 95 ? 24.375 -8.562 -9.328 1 80.56 95 ASN A C 1
ATOM 790 O O . ASN A 1 95 ? 23.781 -9.273 -10.141 1 80.56 95 ASN A O 1
ATOM 794 N N . GLY A 1 96 ? 24.234 -8.633 -7.988 1 80.5 96 GLY A N 1
ATOM 795 C CA . GLY A 1 96 ? 23.109 -9.367 -7.449 1 80.5 96 GLY A CA 1
ATOM 796 C C . GLY A 1 96 ? 21.906 -8.492 -7.16 1 80.5 96 GLY A C 1
ATOM 797 O O . GLY A 1 96 ? 21.719 -7.457 -7.797 1 80.5 96 GLY A O 1
ATOM 798 N N . SER A 1 97 ? 20.969 -9.039 -6.316 1 83.75 97 SER A N 1
ATOM 799 C CA . SER A 1 97 ? 19.797 -8.273 -5.902 1 83.75 97 SER A CA 1
ATOM 800 C C . SER A 1 97 ? 20.172 -7.207 -4.871 1 83.75 97 SER A C 1
ATOM 802 O O . SER A 1 97 ? 21.281 -7.23 -4.324 1 83.75 97 SER A O 1
ATOM 804 N N . LEU A 1 98 ? 19.375 -6.238 -4.773 1 94.06 98 LEU A N 1
ATOM 805 C CA . LEU A 1 98 ? 19.578 -5.207 -3.76 1 94.06 98 LEU A CA 1
ATOM 806 C C . LEU A 1 98 ? 19.266 -5.746 -2.367 1 94.06 98 LEU A C 1
ATOM 808 O O . LEU A 1 98 ? 18.344 -6.539 -2.189 1 94.06 98 LEU A O 1
ATOM 812 N N . ILE A 1 99 ? 20.156 -5.344 -1.453 1 96.44 99 ILE A N 1
ATOM 813 C CA . ILE A 1 99 ? 19.844 -5.574 -0.046 1 96.44 99 ILE A CA 1
ATOM 814 C C . ILE A 1 99 ? 19.094 -4.367 0.523 1 96.44 99 ILE A C 1
ATOM 816 O O . ILE A 1 99 ? 19.578 -3.232 0.421 1 96.44 99 ILE A O 1
ATOM 820 N N . TYR A 1 100 ? 17.953 -4.645 1.087 1 98.12 100 TYR A N 1
ATOM 821 C CA . TYR A 1 100 ? 17.141 -3.588 1.688 1 98.12 100 TYR A CA 1
ATOM 822 C C . TYR A 1 100 ? 17.266 -3.605 3.207 1 98.12 100 TYR A C 1
ATOM 824 O O . TYR A 1 100 ? 17.078 -4.648 3.838 1 98.12 100 TYR A O 1
ATOM 832 N N . THR A 1 101 ? 17.578 -2.49 3.77 1 97.94 101 THR A N 1
ATOM 833 C CA . THR A 1 101 ? 17.547 -2.322 5.219 1 97.94 101 THR A CA 1
ATOM 834 C C . THR A 1 101 ? 16.406 -1.397 5.621 1 97.94 101 THR A C 1
ATOM 836 O O . THR A 1 101 ? 16.344 -0.24 5.203 1 97.94 101 THR A O 1
ATOM 839 N N . ILE A 1 102 ? 15.445 -1.96 6.395 1 97.81 102 ILE A N 1
ATOM 840 C CA . ILE A 1 102 ? 14.336 -1.15 6.883 1 97.81 102 ILE A CA 1
ATOM 841 C C . ILE A 1 102 ? 14.812 -0.24 8.008 1 97.81 102 ILE A C 1
ATOM 843 O O . ILE A 1 10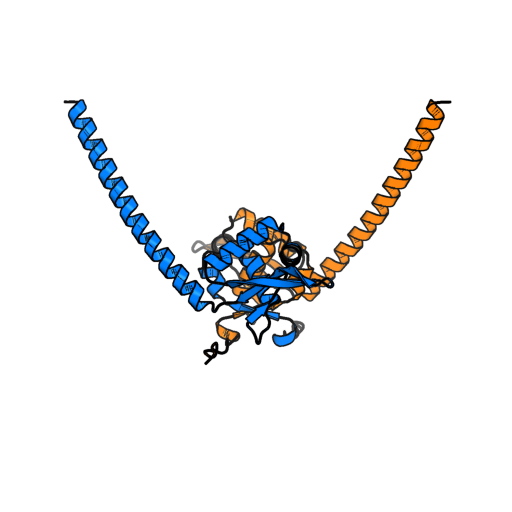2 ? 15.391 -0.712 8.992 1 97.81 102 ILE A O 1
ATOM 847 N N . ARG A 1 103 ? 14.57 1.046 7.832 1 96.88 103 ARG A N 1
ATOM 848 C CA . ARG A 1 103 ? 15.023 2.021 8.812 1 96.88 103 ARG A CA 1
ATOM 849 C C . ARG A 1 103 ? 13.93 2.322 9.836 1 96.88 103 ARG A C 1
ATOM 851 O O . ARG A 1 103 ? 12.742 2.129 9.555 1 96.88 103 ARG A O 1
ATOM 858 N N . PRO A 1 104 ? 14.375 2.771 11.016 1 94.5 104 PRO A N 1
ATOM 859 C CA . PRO A 1 104 ? 13.344 3.174 11.977 1 94.5 104 PRO A CA 1
ATOM 860 C C . PRO A 1 104 ? 12.445 4.285 11.453 1 94.5 104 PRO A C 1
ATOM 862 O O . PRO A 1 104 ? 12.922 5.219 10.805 1 94.5 104 PRO A O 1
ATOM 865 N N . ILE A 1 105 ? 11.195 4.121 11.773 1 95.31 105 ILE A N 1
ATOM 866 C CA . ILE A 1 105 ? 10.203 5.051 11.242 1 95.31 105 ILE A CA 1
ATOM 867 C C . ILE A 1 105 ? 10.508 6.465 11.734 1 95.31 105 ILE A C 1
ATOM 869 O O . ILE A 1 105 ? 10.242 7.441 11.031 1 95.31 105 ILE A O 1
ATOM 873 N N . GLN A 1 106 ? 11.07 6.633 12.867 1 94.56 106 GLN A N 1
ATOM 874 C CA . GLN A 1 106 ? 11.367 7.934 13.453 1 94.56 106 GLN A CA 1
ATOM 875 C C . GLN A 1 106 ? 12.297 8.742 12.562 1 94.56 106 GLN A C 1
ATOM 877 O O . GLN A 1 106 ? 12.172 9.969 12.469 1 94.56 106 GLN A O 1
ATOM 882 N N . GLU A 1 107 ? 13.203 8.047 11.938 1 94.75 107 GLU A N 1
ATOM 883 C CA . GLU A 1 107 ? 14.125 8.719 11.031 1 94.75 107 GLU A CA 1
ATOM 884 C C . GLU A 1 107 ? 13.391 9.312 9.836 1 94.75 107 GLU A C 1
ATOM 886 O O . GLU A 1 107 ? 13.68 10.445 9.43 1 94.75 107 GLU A O 1
ATOM 891 N N . ALA A 1 108 ? 12.508 8.57 9.32 1 96.12 108 ALA A N 1
ATOM 892 C CA . ALA A 1 108 ? 11.711 9.055 8.195 1 96.12 108 ALA A CA 1
ATOM 893 C C . ALA A 1 108 ? 10.836 10.242 8.617 1 96.12 108 ALA A C 1
ATOM 895 O O . ALA A 1 108 ? 10.68 11.203 7.859 1 96.12 108 ALA A O 1
ATOM 896 N N . LEU A 1 109 ? 10.266 10.188 9.805 1 96.38 109 LEU A N 1
ATOM 897 C CA . LEU A 1 109 ? 9.43 11.258 10.32 1 96.38 109 LEU A CA 1
ATOM 898 C C . LEU A 1 109 ? 10.219 12.555 10.461 1 96.38 109 LEU A C 1
ATOM 900 O O . LEU A 1 109 ? 9.742 13.625 10.094 1 96.38 109 LEU A O 1
ATOM 904 N N . GLU A 1 110 ? 11.43 12.414 10.961 1 96.19 110 GLU A N 1
ATOM 905 C CA . GLU A 1 110 ? 12.305 13.57 11.133 1 96.19 110 GLU A CA 1
ATOM 906 C C . GLU A 1 110 ? 12.664 14.188 9.781 1 96.19 110 GLU A C 1
ATOM 908 O O . GLU A 1 110 ? 12.625 15.414 9.625 1 96.19 110 GLU A O 1
ATOM 913 N N . LEU A 1 111 ? 13.055 13.328 8.914 1 96.38 111 LEU A N 1
ATOM 914 C CA . LEU A 1 111 ? 13.391 13.805 7.578 1 96.38 111 LEU A CA 1
ATOM 915 C C . LEU A 1 111 ? 12.203 14.508 6.938 1 96.38 111 LEU A C 1
ATOM 917 O O . LEU A 1 111 ? 12.359 15.547 6.297 1 96.38 111 LEU A O 1
ATOM 921 N N . ASN A 1 112 ? 11.031 13.945 7.082 1 95.56 112 ASN A N 1
ATOM 922 C CA . ASN A 1 112 ? 9.828 14.547 6.527 1 95.56 112 ASN A CA 1
ATOM 923 C C . ASN A 1 112 ? 9.539 15.906 7.156 1 95.56 112 ASN A C 1
ATOM 925 O O . ASN A 1 112 ? 9.164 16.844 6.457 1 95.56 112 ASN A O 1
ATOM 929 N N . TYR A 1 113 ? 9.711 15.969 8.414 1 95.31 113 TYR A N 1
ATOM 930 C CA . TYR A 1 113 ? 9.516 17.234 9.117 1 95.31 113 TYR A CA 1
ATOM 931 C C . TYR A 1 113 ? 10.477 18.297 8.578 1 95.31 113 TYR A C 1
ATOM 933 O O . TYR A 1 113 ? 10.062 19.438 8.32 1 95.31 113 TYR A O 1
ATOM 941 N N . GLN A 1 114 ? 11.711 17.906 8.414 1 95.25 114 GLN A N 1
ATOM 942 C CA . GLN A 1 114 ? 12.711 18.828 7.867 1 95.25 114 GLN A CA 1
ATOM 943 C C . GLN A 1 114 ? 12.32 19.297 6.465 1 95.25 114 GLN A C 1
ATOM 945 O O . GLN A 1 114 ? 12.406 20.484 6.152 1 95.25 114 GLN A O 1
ATOM 950 N N . ARG A 1 115 ? 11.914 18.422 5.711 1 93.81 115 ARG A N 1
ATOM 951 C CA . ARG A 1 115 ? 11.523 18.734 4.34 1 93.81 115 ARG A CA 1
ATOM 952 C C . ARG A 1 115 ? 10.312 19.672 4.312 1 93.81 115 ARG A C 1
ATOM 954 O O . ARG A 1 115 ? 10.258 20.594 3.5 1 93.81 115 ARG A O 1
ATOM 961 N N . GLN A 1 116 ? 9.328 19.406 5.141 1 92.56 116 GLN A N 1
ATOM 962 C CA . GLN A 1 116 ? 8.125 20.234 5.215 1 92.56 116 GLN A CA 1
ATOM 963 C C . GLN A 1 116 ? 8.469 21.656 5.652 1 92.56 116 GLN A C 1
ATOM 965 O O . GLN A 1 116 ? 7.926 22.625 5.121 1 92.56 116 GLN A O 1
ATOM 970 N N . PHE A 1 117 ? 9.414 21.688 6.574 1 93.31 117 PHE A N 1
ATOM 971 C CA . PHE A 1 117 ? 9.867 22.984 7.062 1 93.31 117 PHE A CA 1
ATOM 972 C C . PHE A 1 117 ? 10.539 23.766 5.949 1 93.31 117 PHE A C 1
ATOM 974 O O . PHE A 1 117 ? 10.25 24.953 5.754 1 93.31 117 PHE A O 1
ATOM 981 N N . LEU A 1 118 ? 11.344 23.141 5.297 1 93.06 118 LEU A N 1
ATOM 982 C CA . LEU A 1 118 ? 12.047 23.797 4.199 1 93.06 118 LEU A CA 1
ATOM 983 C C . LEU A 1 118 ? 11.078 24.234 3.109 1 93.06 118 LEU A C 1
ATOM 985 O O . LEU A 1 118 ? 11.227 25.312 2.529 1 93.06 118 LEU A O 1
ATOM 989 N N . ARG A 1 119 ? 10.18 23.453 2.861 1 90.69 119 ARG A N 1
ATOM 990 C CA . ARG A 1 119 ? 9.172 23.781 1.855 1 90.69 119 ARG A CA 1
ATOM 991 C C . ARG A 1 119 ? 8.352 24.984 2.283 1 90.69 119 ARG A C 1
ATOM 993 O O . ARG A 1 119 ? 8.055 25.859 1.469 1 90.69 119 ARG A O 1
ATOM 1000 N N . ALA A 1 120 ? 7.965 24.953 3.504 1 91.56 120 ALA A N 1
ATOM 1001 C CA . ALA A 1 120 ? 7.191 26.062 4.043 1 91.56 120 ALA A CA 1
ATOM 1002 C C . ALA A 1 120 ? 7.965 27.375 3.924 1 91.56 120 ALA A C 1
ATOM 1004 O O . ALA A 1 120 ? 7.395 28.406 3.562 1 91.56 120 ALA A O 1
ATOM 1005 N N . GLU A 1 121 ? 9.133 27.266 4.188 1 91.88 121 GLU A N 1
ATOM 1006 C CA . GLU A 1 121 ? 9.992 28.438 4.062 1 91.88 121 GLU A CA 1
ATOM 1007 C C . GLU A 1 121 ? 10.078 28.922 2.615 1 91.88 121 GLU A C 1
ATOM 1009 O O . GLU A 1 121 ? 9.984 30.109 2.344 1 91.88 121 GLU A O 1
ATOM 1014 N N . ARG A 1 122 ? 10.25 28.016 1.77 1 91.62 122 ARG A N 1
ATOM 1015 C CA . ARG A 1 122 ? 10.32 28.344 0.348 1 91.62 122 ARG A CA 1
ATOM 1016 C C . ARG A 1 122 ? 9.016 28.953 -0.137 1 91.62 122 ARG A C 1
ATOM 1018 O O . ARG A 1 122 ? 9.023 29.875 -0.952 1 91.62 122 ARG A O 1
ATOM 1025 N N . ASP A 1 123 ? 7.938 28.422 0.374 1 91.69 123 ASP A N 1
ATOM 1026 C CA . ASP A 1 123 ? 6.625 28.922 -0.009 1 91.69 123 ASP A CA 1
ATOM 1027 C C . ASP A 1 123 ? 6.43 30.359 0.488 1 91.69 123 ASP A C 1
ATOM 1029 O O . ASP A 1 123 ? 5.863 31.188 -0.22 1 91.69 123 ASP A O 1
ATOM 1033 N N . ILE A 1 124 ? 6.914 30.594 1.682 1 93.62 124 ILE A N 1
ATOM 1034 C CA . ILE A 1 124 ? 6.852 31.953 2.244 1 93.62 124 ILE A CA 1
ATOM 1035 C C . ILE A 1 124 ? 7.684 32.906 1.393 1 93.62 124 ILE A C 1
ATOM 1037 O O . ILE A 1 124 ? 7.234 34 1.055 1 93.62 124 ILE A O 1
ATOM 1041 N N . GLU A 1 125 ? 8.82 32.406 1.031 1 93.25 125 GLU A N 1
ATOM 1042 C CA . GLU A 1 125 ? 9.703 33.219 0.193 1 93.25 125 GLU A CA 1
ATOM 1043 C C . GLU A 1 125 ? 9.094 33.469 -1.184 1 93.25 125 GLU A C 1
ATOM 1045 O O . GLU A 1 125 ? 9.172 34.562 -1.721 1 93.25 125 GLU A O 1
ATOM 1050 N N . ARG A 1 126 ? 8.57 32.438 -1.75 1 93.5 126 ARG A N 1
ATOM 1051 C CA . ARG A 1 126 ? 7.926 32.531 -3.057 1 93.5 126 ARG A CA 1
ATOM 1052 C C . ARG A 1 126 ? 6.754 33.531 -3.016 1 93.5 126 ARG A C 1
ATOM 1054 O O . ARG A 1 126 ? 6.59 34.344 -3.922 1 93.5 126 ARG A O 1
ATOM 1061 N N . THR A 1 127 ? 5.891 33.406 -1.989 1 92.19 127 THR A N 1
ATOM 1062 C CA . THR A 1 127 ? 4.758 34.312 -1.825 1 92.19 127 THR A CA 1
ATOM 1063 C C . THR A 1 127 ? 5.23 35.75 -1.695 1 92.19 127 THR A C 1
ATOM 1065 O O . THR A 1 127 ? 4.645 36.656 -2.293 1 92.19 127 THR A O 1
ATOM 1068 N N . LYS A 1 128 ? 6.281 36 -0.99 1 93.06 128 LYS A N 1
ATOM 1069 C CA . LYS A 1 128 ? 6.867 37.312 -0.844 1 93.06 128 LYS A CA 1
ATOM 1070 C C . LYS A 1 128 ? 7.367 37.844 -2.184 1 93.06 128 LYS A C 1
ATOM 1072 O O . LYS A 1 128 ? 7.129 39 -2.523 1 93.06 128 LYS A O 1
ATOM 1077 N N . ALA A 1 129 ? 8.109 36.938 -2.844 1 93.56 129 ALA A N 1
ATOM 1078 C CA . ALA A 1 129 ? 8.633 37.312 -4.156 1 93.56 129 ALA A CA 1
ATOM 1079 C C . ALA A 1 129 ? 7.496 37.625 -5.121 1 93.56 129 ALA A C 1
ATOM 1081 O O . ALA A 1 129 ? 7.582 38.594 -5.891 1 93.56 129 ALA A O 1
ATOM 1082 N N . GLU A 1 130 ? 6.5 36.812 -5.121 1 93 130 GLU A N 1
ATOM 1083 C CA . GLU A 1 130 ? 5.332 37.031 -5.973 1 93 130 GLU A CA 1
ATOM 1084 C C . GLU A 1 130 ? 4.645 38.344 -5.633 1 93 130 GLU A C 1
ATOM 1086 O O . GLU A 1 130 ? 4.203 39.094 -6.523 1 93 130 GLU A O 1
ATOM 1091 N N . LYS A 1 131 ? 4.449 38.75 -4.359 1 93.5 131 LYS A N 1
ATOM 1092 C CA . LYS A 1 131 ? 3.883 40 -3.922 1 93.5 131 LYS A CA 1
ATOM 1093 C C . LYS A 1 131 ? 4.738 41.188 -4.391 1 93.5 131 LYS A C 1
ATOM 1095 O O . LYS A 1 131 ? 4.211 42.188 -4.871 1 93.5 131 LYS A O 1
ATOM 1100 N N . ARG A 1 132 ? 5.996 41.062 -4.219 1 93.12 132 ARG A N 1
ATOM 1101 C CA . ARG A 1 132 ? 6.922 42.094 -4.664 1 93.12 132 ARG A CA 1
ATOM 1102 C C . ARG A 1 132 ? 6.82 42.312 -6.172 1 93.12 132 ARG A C 1
ATOM 1104 O O . ARG A 1 132 ? 6.836 43.438 -6.645 1 93.12 132 ARG A O 1
ATOM 1111 N N . LEU A 1 133 ? 6.816 41.188 -6.926 1 92.62 133 LEU A N 1
ATOM 1112 C CA . LEU A 1 133 ? 6.676 41.25 -8.375 1 92.62 133 LEU A CA 1
ATOM 1113 C C . LEU A 1 133 ? 5.352 41.906 -8.766 1 92.62 133 LEU A C 1
ATOM 1115 O O . LEU A 1 133 ? 5.305 42.719 -9.695 1 92.62 133 LEU A O 1
ATOM 1119 N N . ALA A 1 134 ? 4.285 41.656 -8.07 1 92.75 134 ALA A N 1
ATOM 1120 C CA . ALA A 1 134 ? 2.979 42.25 -8.32 1 92.75 134 ALA A CA 1
ATOM 1121 C C . ALA A 1 134 ? 3.004 43.75 -8.062 1 92.75 134 ALA A C 1
ATOM 1123 O O . ALA A 1 134 ? 2.436 44.531 -8.836 1 92.75 134 ALA A O 1
ATOM 1124 N N . GLU A 1 135 ? 3.668 44.219 -7.027 1 92.38 135 GLU A N 1
ATOM 1125 C CA . GLU A 1 135 ? 3.824 45.625 -6.703 1 92.38 135 GLU A CA 1
ATOM 1126 C C . GLU A 1 135 ? 4.637 46.375 -7.77 1 92.38 135 GLU A C 1
ATOM 1128 O O . GLU A 1 135 ? 4.289 47.469 -8.18 1 92.38 135 GLU A O 1
ATOM 1133 N N . LEU A 1 136 ? 5.676 45.656 -8.258 1 91.56 136 LEU A N 1
ATOM 1134 C CA . LEU A 1 136 ? 6.52 46.219 -9.305 1 91.56 136 LEU A CA 1
ATOM 1135 C C . LEU A 1 136 ? 5.738 46.375 -10.602 1 91.56 136 LEU A C 1
ATOM 1137 O O . LEU A 1 136 ? 5.859 47.375 -11.289 1 91.56 136 LEU A O 1
ATOM 1141 N N . ASN A 1 137 ? 4.93 45.469 -10.938 1 92.88 137 ASN A N 1
ATOM 1142 C CA . ASN A 1 137 ? 4.113 45.531 -12.148 1 92.88 137 ASN A CA 1
ATOM 1143 C C . ASN A 1 137 ? 3.057 46.625 -12.07 1 92.88 137 ASN A C 1
ATOM 1145 O O . ASN A 1 137 ? 2.787 47.312 -13.062 1 92.88 137 ASN A O 1
ATOM 1149 N N . ARG A 1 138 ? 2.475 46.906 -10.883 1 91.38 138 ARG A N 1
ATOM 1150 C CA . ARG A 1 138 ? 1.51 48 -10.664 1 91.38 138 ARG A CA 1
ATOM 1151 C C . ARG A 1 138 ? 2.172 49.344 -10.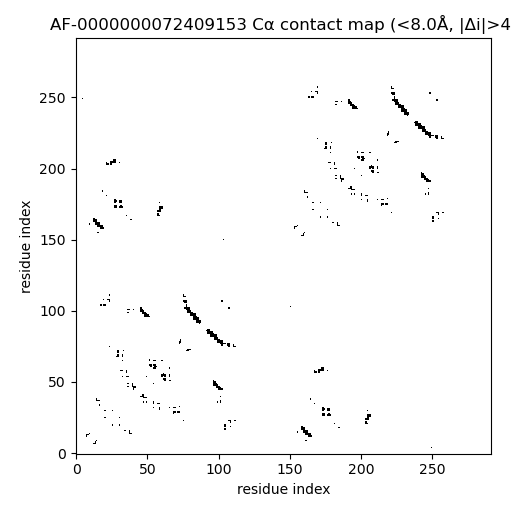805 1 91.38 138 ARG A C 1
ATOM 1153 O O . ARG A 1 138 ? 1.596 50.281 -11.391 1 91.38 138 ARG A O 1
ATOM 1160 N N . GLN A 1 139 ? 3.389 49.531 -10.438 1 91.25 139 GLN A N 1
ATOM 1161 C CA . GLN A 1 139 ? 4.133 50.781 -10.539 1 91.25 139 GLN A CA 1
ATOM 1162 C C . GLN A 1 139 ? 4.508 51.094 -11.992 1 91.25 139 GLN A C 1
ATOM 1164 O O . GLN A 1 139 ? 4.383 52.219 -12.445 1 91.25 139 GLN A O 1
ATOM 1169 N N . ASN A 1 140 ? 4.91 50.062 -12.641 1 91.19 140 ASN A N 1
ATOM 1170 C CA . ASN A 1 140 ? 5.301 50.25 -14.039 1 91.19 140 ASN A CA 1
ATOM 1171 C C . ASN A 1 140 ? 4.113 50.625 -14.914 1 91.19 140 ASN A C 1
ATOM 1173 O O . ASN A 1 140 ? 4.242 51.438 -15.812 1 91.19 140 ASN A O 1
ATOM 1177 N N . LYS A 1 141 ? 2.93 50.25 -14.711 1 90.38 141 LYS A N 1
ATOM 1178 C CA . LYS A 1 141 ? 1.723 50.562 -15.461 1 90.38 141 LYS A CA 1
ATOM 1179 C C . LYS A 1 141 ? 1.293 52.031 -15.219 1 90.38 141 LYS A C 1
ATOM 1181 O O . LYS A 1 141 ? 0.872 52.719 -16.141 1 90.38 141 LYS A O 1
ATOM 1186 N N . LYS A 1 142 ? 1.54 52.562 -14.078 1 90.62 142 LYS A N 1
ATOM 1187 C CA . LYS A 1 142 ? 1.236 53.969 -13.758 1 90.62 142 LYS A CA 1
ATOM 1188 C C . LYS A 1 142 ? 2.201 54.906 -14.461 1 90.62 142 LYS A C 1
ATOM 1190 O O . LYS A 1 142 ? 1.795 55.969 -14.961 1 90.62 142 LYS A O 1
ATOM 1195 N N . GLU A 1 143 ? 3.418 54.5 -14.695 1 90.81 143 GLU A N 1
ATOM 1196 C CA . GLU A 1 143 ? 4.418 55.344 -15.344 1 90.81 143 GLU A CA 1
ATOM 1197 C C . GLU A 1 143 ? 4.211 55.375 -16.859 1 90.81 143 GLU A C 1
ATOM 1199 O O . GLU A 1 143 ? 4.465 56.406 -17.5 1 90.81 143 GLU A O 1
ATOM 1204 N N . GLU A 1 144 ? 3.756 54.344 -17.359 1 86.38 144 GLU A N 1
ATOM 1205 C CA . GLU A 1 144 ? 3.5 54.312 -18.797 1 86.38 144 GLU A CA 1
ATOM 1206 C C . GLU A 1 144 ? 2.246 55.125 -19.156 1 86.38 144 GLU A C 1
ATOM 1208 O O . GLU A 1 144 ? 2.143 55.656 -20.25 1 86.38 144 GLU A O 1
ATOM 1213 N N . SER A 1 145 ? 1.369 55.125 -18.266 1 82.31 145 SER A N 1
ATOM 1214 C CA . SER A 1 145 ? 0.12 55.844 -18.516 1 82.31 145 SER A CA 1
ATOM 1215 C C . SER A 1 145 ? 0.255 57.344 -18.188 1 82.31 145 SER A C 1
ATOM 1217 O O . SER A 1 145 ? -0.617 58.125 -18.531 1 82.31 145 SER A O 1
ATOM 1219 N N . ALA A 1 146 ? 1.369 57.719 -17.672 1 70.44 146 ALA A N 1
ATOM 1220 C CA . ALA A 1 146 ? 1.633 59.125 -17.438 1 70.44 146 ALA A CA 1
ATOM 1221 C C . ALA A 1 146 ? 2.516 59.719 -18.531 1 70.44 146 ALA A C 1
ATOM 1223 O O . ALA A 1 146 ? 3.207 58.969 -19.25 1 70.44 146 ALA A O 1
ATOM 1224 N N . MET B 1 1 ? 28.938 -0.975 18.812 1 23.36 1 MET B N 1
ATOM 1225 C CA . MET B 1 1 ? 27.781 -1.156 19.688 1 23.36 1 MET B CA 1
ATOM 1226 C C . MET B 1 1 ? 26.469 -0.942 18.938 1 23.36 1 MET B C 1
ATOM 1228 O O . MET B 1 1 ? 26.25 0.126 18.359 1 23.36 1 MET B O 1
ATOM 1232 N N . PHE B 1 2 ? 25.953 -1.93 18.219 1 28.91 2 PHE B N 1
ATOM 1233 C CA . PHE B 1 2 ? 24.734 -1.817 17.422 1 28.91 2 PHE B CA 1
ATOM 1234 C C . PHE B 1 2 ? 23.578 -1.332 18.281 1 28.91 2 PHE B C 1
ATOM 1236 O O . PHE B 1 2 ? 23.297 -1.897 19.344 1 28.91 2 PHE B O 1
ATOM 1243 N N . ARG B 1 3 ? 23.391 0.003 18.344 1 32.88 3 ARG B N 1
ATOM 1244 C CA . ARG B 1 3 ? 22.328 0.62 19.109 1 32.88 3 ARG B CA 1
ATOM 1245 C C . ARG B 1 3 ? 21.031 -0.196 19.016 1 32.88 3 ARG B C 1
ATOM 1247 O O . ARG B 1 3 ? 20.625 -0.587 17.922 1 32.88 3 ARG B O 1
ATOM 1254 N N . ARG B 1 4 ? 20.672 -0.814 20.125 1 32.91 4 ARG B N 1
ATOM 1255 C CA . ARG B 1 4 ? 19.484 -1.636 20.375 1 32.91 4 ARG B CA 1
ATOM 1256 C C . ARG B 1 4 ? 18.234 -0.993 19.797 1 32.91 4 ARG B C 1
ATOM 1258 O O . ARG B 1 4 ? 17.891 0.141 20.141 1 32.91 4 ARG B O 1
ATOM 1265 N N . TRP B 1 5 ? 17.891 -1.261 18.609 1 37.28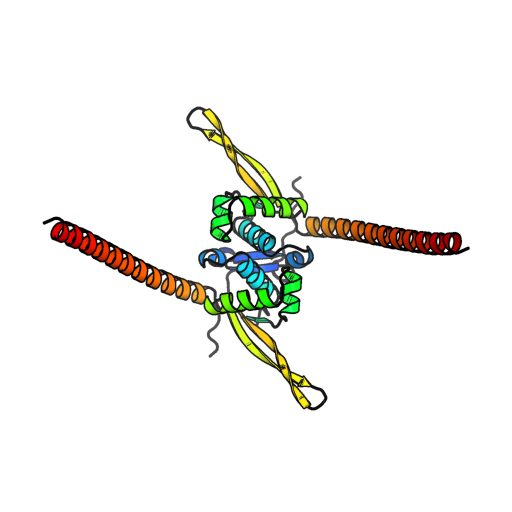 5 TRP B N 1
ATOM 1266 C CA . TRP B 1 5 ? 16.625 -0.8 18.062 1 37.28 5 TRP B CA 1
ATOM 1267 C C . TRP B 1 5 ? 15.492 -1.016 19.047 1 37.28 5 TRP B C 1
ATOM 1269 O O . TRP B 1 5 ? 15.445 -2.037 19.734 1 37.28 5 TRP B O 1
ATOM 1279 N N . PRO B 1 6 ? 14.969 -0.016 19.703 1 37.25 6 PRO B N 1
ATOM 1280 C CA . PRO B 1 6 ? 13.898 -0.186 20.703 1 37.25 6 PRO B CA 1
ATOM 1281 C C . PRO B 1 6 ? 12.875 -1.24 20.281 1 37.25 6 PRO B C 1
ATOM 1283 O O . PRO B 1 6 ? 12.688 -1.489 19.094 1 37.25 6 PRO B O 1
ATOM 1286 N N . LYS B 1 7 ? 12.586 -2.109 21.125 1 41.88 7 LYS B N 1
ATOM 1287 C CA . LYS B 1 7 ? 11.547 -3.123 20.984 1 41.88 7 LYS B CA 1
ATOM 1288 C C . LYS B 1 7 ? 10.234 -2.502 20.516 1 41.88 7 LYS B C 1
ATOM 1290 O O . LYS B 1 7 ? 9.789 -1.49 21.062 1 41.88 7 LYS B O 1
ATOM 1295 N N . ARG B 1 8 ? 9.773 -2.607 19.281 1 41.91 8 ARG B N 1
ATOM 1296 C CA . ARG B 1 8 ? 8.516 -2.184 18.672 1 41.91 8 ARG B CA 1
ATOM 1297 C C . ARG B 1 8 ? 7.324 -2.727 19.453 1 41.91 8 ARG B C 1
ATOM 1299 O O . ARG B 1 8 ? 7.16 -3.941 19.578 1 41.91 8 ARG B O 1
ATOM 1306 N N . ASP B 1 9 ? 6.828 -2.15 20.516 1 45.31 9 ASP B N 1
ATOM 1307 C CA . ASP B 1 9 ? 5.586 -2.562 21.156 1 45.31 9 ASP B CA 1
ATOM 1308 C C . ASP B 1 9 ? 4.426 -2.568 20.172 1 45.31 9 ASP B C 1
ATOM 1310 O O . ASP B 1 9 ? 4.023 -1.514 19.672 1 45.31 9 ASP B O 1
ATOM 1314 N N . PRO B 1 10 ? 4.07 -3.734 19.547 1 51.72 10 PRO B N 1
ATOM 1315 C CA . PRO B 1 10 ? 3.082 -3.852 18.484 1 51.72 10 PRO B CA 1
ATOM 1316 C C . PRO B 1 10 ? 1.777 -3.123 18.797 1 51.72 10 PRO B C 1
ATOM 1318 O O . PRO B 1 10 ? 1.078 -2.672 17.891 1 51.72 10 PRO B O 1
ATOM 1321 N N . ASN B 1 11 ? 1.312 -2.992 20.109 1 55.12 11 ASN B N 1
ATOM 1322 C CA . ASN B 1 11 ? -0.069 -2.654 20.438 1 55.12 11 ASN B CA 1
ATOM 1323 C C . ASN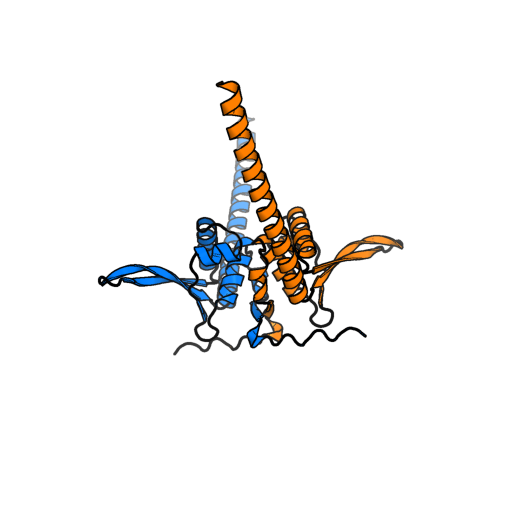 B 1 11 ? -0.363 -1.181 20.172 1 55.12 11 ASN B C 1
ATOM 1325 O O . ASN B 1 11 ? -1.464 -0.829 19.75 1 55.12 11 ASN B O 1
ATOM 1329 N N . LYS B 1 12 ? 0.605 -0.315 20.328 1 63.38 12 LYS B N 1
ATOM 1330 C CA . LYS B 1 12 ? 0.178 1.08 20.297 1 63.38 12 LYS B CA 1
ATOM 1331 C C . LYS B 1 12 ? 0.673 1.771 19.016 1 63.38 12 LYS B C 1
ATOM 1333 O O . LYS B 1 12 ? -0.037 2.592 18.438 1 63.38 12 LYS B O 1
ATOM 1338 N N . TYR B 1 13 ? 1.574 1.11 18.406 1 86.5 13 TYR B N 1
ATOM 1339 C CA . 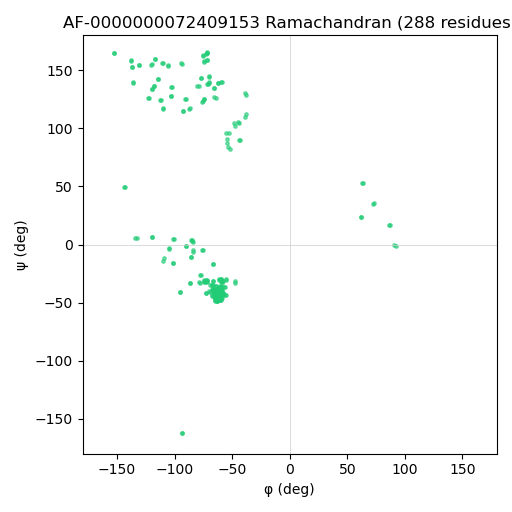TYR B 1 13 ? 2.176 1.965 17.391 1 86.5 13 TYR B CA 1
ATOM 1340 C C . TYR B 1 13 ? 2.27 1.24 16.047 1 86.5 13 TYR B C 1
ATOM 1342 O O . TYR B 1 13 ? 2.789 1.787 15.078 1 86.5 13 TYR B O 1
ATOM 1350 N N . TYR B 1 14 ? 1.664 0.006 16.062 1 93.12 14 TYR B N 1
ATOM 1351 C CA . TYR B 1 14 ? 1.717 -0.789 14.844 1 93.12 14 TYR B CA 1
ATOM 1352 C C . TYR B 1 14 ? 0.368 -1.439 14.555 1 93.12 14 TYR B C 1
ATOM 1354 O O . TYR B 1 14 ? -0.446 -1.62 15.469 1 93.12 14 TYR B O 1
ATOM 1362 N N . TYR B 1 15 ? 0.12 -1.677 13.32 1 93.25 15 TYR B N 1
ATOM 1363 C CA . TYR B 1 15 ? -1.014 -2.512 12.938 1 93.25 15 TYR B CA 1
ATOM 1364 C C . TYR B 1 15 ? -0.547 -3.768 12.211 1 93.25 15 TYR B C 1
ATOM 1366 O O . TYR B 1 15 ? 0.566 -3.807 11.68 1 93.25 15 TYR B O 1
ATOM 1374 N N . LEU B 1 16 ? -1.359 -4.758 12.172 1 93.56 16 LEU B N 1
ATOM 1375 C CA . LEU B 1 16 ? -1.003 -6.066 11.633 1 93.56 16 LEU B CA 1
ATOM 1376 C C . LEU B 1 16 ? -1.587 -6.258 10.234 1 93.56 16 LEU B C 1
ATOM 1378 O O . LEU B 1 16 ? -2.744 -5.91 9.984 1 93.56 16 LEU B O 1
ATOM 1382 N N . VAL B 1 17 ? -0.769 -6.758 9.406 1 96.44 17 VAL B N 1
ATOM 1383 C CA . VAL B 1 17 ? -1.222 -7.098 8.062 1 96.44 17 VAL B CA 1
ATOM 1384 C C . VAL B 1 17 ? -0.963 -8.578 7.785 1 96.44 17 VAL B C 1
ATOM 1386 O O . VAL B 1 17 ? 0.15 -9.07 7.988 1 96.44 17 VAL B O 1
ATOM 1389 N N . PRO B 1 18 ? -2.018 -9.32 7.383 1 95.88 18 PRO B N 1
ATOM 1390 C CA . PRO B 1 18 ? -1.768 -10.727 7.062 1 95.88 18 PRO B CA 1
ATOM 1391 C C . PRO B 1 18 ? -0.798 -10.898 5.895 1 95.88 18 PRO B C 1
ATOM 1393 O O . PRO B 1 18 ? -0.9 -10.188 4.891 1 95.88 18 PRO B O 1
ATOM 1396 N N . ASN B 1 19 ? 0.109 -11.852 5.996 1 95.88 19 ASN B N 1
ATOM 1397 C CA . ASN B 1 19 ? 1.104 -12.133 4.965 1 95.88 19 ASN B CA 1
ATOM 1398 C C . ASN B 1 19 ? 0.448 -12.508 3.639 1 95.88 19 ASN B C 1
ATOM 1400 O O . ASN B 1 19 ? 0.969 -12.18 2.57 1 95.88 19 ASN B O 1
ATOM 1404 N N . GLU B 1 20 ? -0.695 -13.078 3.699 1 96.12 20 GLU B N 1
ATOM 1405 C CA . GLU B 1 20 ? -1.356 -13.695 2.553 1 96.12 20 GLU B CA 1
ATOM 1406 C C . GLU B 1 20 ? -1.957 -12.641 1.629 1 96.12 20 GLU B C 1
ATOM 1408 O O . GLU B 1 20 ? -2.438 -12.961 0.54 1 96.12 20 GLU B O 1
ATOM 1413 N N . VAL B 1 21 ? -1.866 -11.422 2.064 1 97.69 21 VAL B N 1
ATOM 1414 C CA . VAL B 1 21 ? -2.426 -10.344 1.255 1 97.69 21 VAL B CA 1
ATOM 1415 C C . VAL B 1 21 ? -1.774 -10.344 -0.126 1 97.69 21 VAL B C 1
ATOM 1417 O O . VAL B 1 21 ? -2.438 -10.078 -1.132 1 97.69 21 VAL B O 1
ATOM 1420 N N . PHE B 1 22 ? -0.538 -10.75 -0.203 1 97.69 22 PHE B N 1
ATOM 1421 C CA . PHE B 1 22 ? 0.219 -10.664 -1.446 1 97.69 22 PHE B CA 1
ATOM 1422 C C . PHE B 1 22 ? -0.05 -11.875 -2.332 1 97.69 22 PHE B C 1
ATOM 1424 O O . PHE B 1 22 ? 0.461 -11.953 -3.451 1 97.69 22 PHE B O 1
ATOM 1431 N N . ASN B 1 23 ? -0.92 -12.75 -1.939 1 95.25 23 ASN B N 1
ATOM 1432 C CA . ASN B 1 23 ? -1.311 -13.922 -2.719 1 95.25 23 ASN B CA 1
ATOM 1433 C C . ASN B 1 23 ? -2.648 -13.711 -3.42 1 95.25 23 ASN B C 1
ATOM 1435 O O . ASN B 1 23 ? -3.143 -14.602 -4.109 1 95.25 23 ASN B O 1
ATOM 1439 N N . LEU B 1 24 ? -3.211 -12.539 -3.332 1 97.38 24 LEU B N 1
ATOM 1440 C CA . LEU B 1 24 ? -4.582 -12.312 -3.781 1 97.38 24 LEU B CA 1
ATOM 1441 C C . LEU B 1 24 ? -4.598 -11.555 -5.105 1 97.38 24 LEU B C 1
ATOM 1443 O O . LEU B 1 24 ? -5.668 -11.25 -5.637 1 97.38 24 LEU B O 1
ATOM 1447 N N . GLY B 1 25 ? -3.467 -11.188 -5.578 1 95.81 25 GLY B N 1
ATOM 1448 C CA . GLY B 1 25 ? -3.408 -10.461 -6.836 1 95.81 25 GLY B CA 1
ATOM 1449 C C . GLY B 1 25 ? -3.9 -9.031 -6.723 1 95.81 25 GLY B C 1
ATOM 1450 O O . GLY B 1 25 ? -4.535 -8.508 -7.645 1 95.81 25 GLY B O 1
ATOM 1451 N N . LEU B 1 26 ? -3.66 -8.383 -5.625 1 98.25 26 LEU B N 1
ATOM 1452 C CA . LEU B 1 26 ? -4.078 -7 -5.41 1 98.25 26 LEU B CA 1
ATOM 1453 C C . LEU B 1 26 ? -3.16 -6.031 -6.152 1 98.25 26 LEU B C 1
ATOM 1455 O O . LEU B 1 26 ? -1.95 -6.254 -6.227 1 98.25 26 LEU B O 1
ATOM 1459 N N . SER B 1 27 ? -3.758 -4.973 -6.672 1 98.25 27 SER B N 1
ATOM 1460 C CA . SER B 1 27 ? -2.951 -3.875 -7.191 1 98.25 27 SER B CA 1
ATOM 1461 C C . SER B 1 27 ? -2.295 -3.088 -6.062 1 98.25 27 SER B C 1
ATOM 1463 O O . SER B 1 27 ? -2.699 -3.199 -4.902 1 98.25 27 SER B O 1
ATOM 1465 N N . SER B 1 28 ? -1.31 -2.283 -6.465 1 98.75 28 SER B N 1
ATOM 1466 C CA . SER B 1 28 ? -0.634 -1.441 -5.48 1 98.75 28 SER B CA 1
ATOM 1467 C C . SER B 1 28 ? -1.615 -0.502 -4.789 1 98.75 28 SER B C 1
ATOM 1469 O O . SER B 1 28 ? -1.517 -0.271 -3.582 1 98.75 28 SER B O 1
ATOM 1471 N N . HIS B 1 29 ? -2.582 -0.019 -5.543 1 98.75 29 HIS B N 1
ATOM 1472 C CA . HIS B 1 29 ? -3.568 0.893 -4.973 1 98.75 29 HIS B CA 1
ATOM 1473 C C . HIS B 1 29 ? -4.488 0.17 -3.994 1 98.75 29 HIS B C 1
ATOM 1475 O O . HIS B 1 29 ? -4.797 0.695 -2.922 1 98.75 29 HIS B O 1
ATOM 1481 N N . GLU B 1 30 ? -4.895 -1.035 -4.324 1 98.81 30 GLU B N 1
ATOM 1482 C CA . GLU B 1 30 ? -5.73 -1.832 -3.434 1 98.81 30 GLU B CA 1
ATOM 1483 C C . GLU B 1 30 ? -5.004 -2.15 -2.131 1 98.81 30 GLU B C 1
ATOM 1485 O O . GLU B 1 30 ? -5.602 -2.104 -1.053 1 98.81 30 GLU B O 1
ATOM 1490 N N . ILE B 1 31 ? -3.723 -2.453 -2.289 1 98.88 31 ILE B N 1
ATOM 1491 C CA . ILE B 1 31 ? -2.916 -2.76 -1.113 1 98.88 31 ILE B CA 1
ATOM 1492 C C . ILE B 1 31 ? -2.855 -1.541 -0.197 1 98.88 31 ILE B C 1
ATOM 1494 O O . ILE B 1 31 ? -3.043 -1.658 1.017 1 98.88 31 ILE B O 1
ATOM 1498 N N . ALA B 1 32 ? -2.639 -0.414 -0.752 1 98.88 32 ALA B N 1
ATOM 1499 C CA . ALA B 1 32 ? -2.521 0.813 0.031 1 98.88 32 ALA B CA 1
ATOM 1500 C C . ALA B 1 32 ? -3.83 1.137 0.744 1 98.88 32 ALA B C 1
ATOM 1502 O O . ALA B 1 32 ? -3.834 1.452 1.936 1 98.88 32 ALA B O 1
ATOM 1503 N N . VAL B 1 33 ? -4.93 1.049 0.038 1 98.94 33 VAL B N 1
ATOM 1504 C CA . VAL B 1 33 ? -6.238 1.337 0.619 1 98.94 33 VAL B CA 1
ATOM 1505 C C . VAL B 1 33 ? -6.547 0.328 1.723 1 98.94 33 VAL B C 1
ATOM 1507 O O . VAL B 1 33 ? -6.996 0.704 2.807 1 98.94 33 VAL B O 1
ATOM 1510 N N . TYR B 1 34 ? -6.289 -0.958 1.495 1 98.88 34 TYR B N 1
ATOM 1511 C CA . TYR B 1 34 ? -6.516 -2 2.488 1 98.88 34 TYR B CA 1
ATOM 1512 C C . TYR B 1 34 ? -5.703 -1.74 3.75 1 98.88 34 TYR B C 1
ATOM 1514 O O . TYR B 1 34 ? -6.211 -1.884 4.863 1 98.88 34 TYR B O 1
ATOM 1522 N N . ASN B 1 35 ? -4.453 -1.348 3.574 1 98.75 35 ASN B N 1
ATOM 1523 C CA . ASN B 1 35 ? -3.584 -1.057 4.711 1 98.75 35 ASN B CA 1
ATOM 1524 C C . ASN B 1 35 ? -4.137 0.086 5.559 1 98.75 35 ASN B C 1
ATOM 1526 O O . ASN B 1 35 ? -4.121 0.015 6.789 1 98.75 35 ASN B O 1
ATOM 1530 N N . TYR B 1 36 ? -4.617 1.107 4.902 1 98.75 36 TYR B N 1
ATOM 1531 C CA . TYR B 1 36 ? -5.141 2.223 5.68 1 98.75 36 TYR B CA 1
ATOM 1532 C C . TYR B 1 36 ? -6.379 1.803 6.469 1 98.75 36 TYR B C 1
ATOM 1534 O O . TYR B 1 36 ? -6.562 2.223 7.613 1 98.75 36 TYR B O 1
ATOM 1542 N N . LEU B 1 37 ? -7.238 0.994 5.848 1 98.44 37 LEU B N 1
ATOM 1543 C CA . LEU B 1 37 ? -8.414 0.496 6.555 1 98.44 37 LEU B CA 1
ATOM 1544 C C . LEU B 1 37 ? -8.008 -0.351 7.754 1 98.44 37 LEU B C 1
ATOM 1546 O O . LEU B 1 37 ? -8.625 -0.261 8.82 1 98.44 37 LEU B O 1
ATOM 1550 N N . LEU B 1 38 ? -6.957 -1.18 7.57 1 97.5 38 LEU B N 1
ATOM 1551 C CA . LEU B 1 38 ? -6.445 -1.974 8.68 1 97.5 38 LEU B CA 1
ATOM 1552 C C . LEU B 1 38 ? -5.941 -1.074 9.805 1 97.5 38 LEU B C 1
ATOM 1554 O O . LEU B 1 38 ? -6.133 -1.378 10.984 1 97.5 38 LEU B O 1
ATOM 1558 N N . ARG B 1 39 ? -5.332 0.044 9.414 1 96.75 39 ARG B N 1
ATOM 1559 C CA . ARG B 1 39 ? -4.828 1.007 10.391 1 96.75 39 ARG B CA 1
ATOM 1560 C C . ARG B 1 39 ? -5.973 1.611 11.203 1 96.75 39 ARG B C 1
ATOM 1562 O O . ARG B 1 39 ? -5.836 1.84 12.406 1 96.75 39 ARG B O 1
ATOM 1569 N N . CYS B 1 40 ? -7.098 1.818 10.562 1 96.94 40 CYS B N 1
ATOM 1570 C CA . CYS B 1 40 ? -8.242 2.484 11.18 1 96.94 40 CYS B CA 1
ATOM 1571 C C . CYS B 1 40 ? -9.109 1.489 11.945 1 96.94 40 CYS B C 1
ATOM 1573 O O . CYS B 1 40 ? -9.961 1.885 12.734 1 96.94 40 CYS B O 1
ATOM 1575 N N . GLU B 1 41 ? -8.859 0.205 11.781 1 95.06 41 GLU B N 1
ATOM 1576 C CA . GLU B 1 41 ? -9.734 -0.852 12.273 1 95.06 41 GLU B CA 1
ATOM 1577 C C . GLU B 1 41 ? -9.773 -0.869 13.797 1 95.06 41 GLU B C 1
ATOM 1579 O O . GLU B 1 41 ? -8.727 -0.783 14.453 1 95.06 41 GLU B O 1
ATOM 1584 N N . ASP B 1 42 ? -11.039 -0.987 14.305 1 92.38 42 ASP B N 1
ATOM 1585 C CA . ASP B 1 42 ? -11.211 -1.291 15.719 1 92.38 42 ASP B CA 1
ATOM 1586 C C . ASP B 1 42 ? -10.914 -2.76 16 1 92.38 42 ASP B C 1
ATOM 1588 O O . ASP B 1 42 ? -11.516 -3.65 15.398 1 92.38 42 ASP B O 1
ATOM 1592 N N . ARG B 1 43 ? -10 -3.049 16.891 1 85.12 43 ARG B N 1
ATOM 1593 C CA . ARG B 1 43 ? -9.508 -4.395 17.156 1 85.12 43 ARG B CA 1
ATOM 1594 C C . ARG B 1 43 ? -10.594 -5.266 17.766 1 85.12 43 ARG B C 1
ATOM 1596 O O . ARG B 1 43 ? -10.516 -6.496 17.719 1 85.12 43 ARG B O 1
ATOM 1603 N N . ARG B 1 44 ? -11.617 -4.648 18.266 1 89.12 44 ARG B N 1
ATOM 1604 C CA . ARG B 1 44 ? -12.703 -5.398 18.906 1 89.12 44 ARG B CA 1
ATOM 1605 C C . ARG B 1 44 ? -13.836 -5.66 17.922 1 89.12 44 ARG B C 1
ATOM 1607 O O . ARG B 1 44 ? -14.336 -6.785 17.828 1 89.12 44 ARG B O 1
ATOM 1614 N N . THR B 1 45 ? -14.172 -4.746 17.125 1 91.69 45 THR B N 1
ATOM 1615 C CA . THR B 1 45 ? -15.336 -4.859 16.25 1 91.69 45 THR B CA 1
ATOM 1616 C C . THR B 1 45 ? -14.922 -5.223 14.836 1 91.69 45 THR B C 1
ATOM 1618 O O . THR B 1 45 ? -15.758 -5.613 14.016 1 91.69 45 THR B O 1
ATOM 1621 N N . TYR B 1 46 ? -13.625 -5.074 14.508 1 94.19 46 TYR B N 1
ATOM 1622 C CA . TYR B 1 46 ? -13.078 -5.289 13.172 1 94.19 46 TYR B CA 1
ATOM 1623 C C . TYR B 1 46 ? -13.703 -4.328 12.172 1 94.19 46 TYR B C 1
ATOM 1625 O O . TYR B 1 46 ? -13.812 -4.645 10.984 1 94.19 46 TYR B O 1
ATOM 1633 N N . GLN B 1 47 ? -14.211 -3.176 12.766 1 96.12 47 GLN B N 1
ATOM 1634 C CA . GLN B 1 47 ? -14.867 -2.193 11.914 1 96.12 47 GLN B CA 1
ATOM 1635 C C . GLN B 1 47 ? -14.156 -0.845 11.969 1 96.12 47 GLN B C 1
ATOM 1637 O O . GLN B 1 47 ? -13.398 -0.577 12.906 1 96.12 47 GLN B O 1
ATOM 1642 N N . CYS B 1 48 ? -14.305 -0.034 10.898 1 96.12 48 CYS B N 1
ATOM 1643 C CA . CYS B 1 48 ? -13.852 1.351 10.82 1 96.12 48 CYS B CA 1
ATOM 1644 C C . CYS B 1 48 ? -14.703 2.148 9.836 1 96.12 48 CYS B C 1
ATOM 1646 O O . CYS B 1 48 ? -15.477 1.575 9.07 1 96.12 48 CYS B O 1
ATOM 1648 N N . HIS B 1 49 ? -14.57 3.545 9.938 1 95.81 49 HIS B N 1
ATOM 1649 C CA . HIS B 1 49 ? -15.484 4.328 9.109 1 95.81 49 HIS B CA 1
ATOM 1650 C C . HIS B 1 49 ? -14.797 5.582 8.57 1 95.81 49 HIS B C 1
ATOM 1652 O O . HIS B 1 49 ? -15.344 6.684 8.68 1 95.81 49 HIS B O 1
ATOM 1658 N N . PRO B 1 50 ? -13.672 5.406 8.023 1 97.06 50 PRO B N 1
ATOM 1659 C CA . PRO B 1 50 ? -13.102 6.566 7.336 1 97.06 50 PRO B CA 1
ATOM 1660 C C . PRO B 1 50 ? -13.852 6.934 6.062 1 97.06 50 PRO B C 1
ATOM 1662 O O . PRO B 1 50 ? -14.328 6.051 5.344 1 97.06 50 PRO B O 1
ATOM 1665 N N . SER B 1 51 ? -13.898 8.297 5.84 1 95.88 51 SER B N 1
ATOM 1666 C CA . SER B 1 51 ? -14.508 8.734 4.59 1 95.88 51 SER B CA 1
ATOM 1667 C C . SER B 1 51 ? -13.578 8.492 3.404 1 95.88 51 SER B C 1
ATOM 1669 O O . SER B 1 51 ? -12.375 8.289 3.586 1 95.88 51 SER B O 1
ATOM 1671 N N . TYR B 1 52 ? -14.164 8.508 2.176 1 96.5 52 TYR B N 1
ATOM 1672 C CA . TYR B 1 52 ? -13.344 8.406 0.975 1 96.5 52 TYR B CA 1
ATOM 1673 C C . TYR B 1 52 ? -12.289 9.508 0.939 1 96.5 52 TYR B C 1
ATOM 1675 O O . TYR B 1 52 ? -11.148 9.273 0.534 1 96.5 52 TYR B O 1
ATOM 1683 N N . ARG B 1 53 ? -12.68 10.625 1.395 1 96.94 53 ARG B N 1
ATOM 1684 C CA . ARG B 1 53 ? -11.766 11.766 1.428 1 96.94 53 ARG B CA 1
ATOM 1685 C C . ARG B 1 53 ? -10.586 11.492 2.359 1 96.94 53 ARG B C 1
ATOM 1687 O O . ARG B 1 53 ? -9.43 11.742 2.002 1 96.94 53 ARG B O 1
ATOM 1694 N N . THR B 1 54 ? -10.859 10.953 3.514 1 97.94 54 THR B N 1
ATOM 1695 C CA . THR B 1 54 ? -9.836 10.648 4.504 1 97.94 54 THR B CA 1
ATOM 1696 C C . THR B 1 54 ? -8.883 9.578 3.988 1 97.94 54 THR B C 1
ATOM 1698 O O . THR B 1 54 ? -7.668 9.695 4.129 1 97.94 54 THR B O 1
ATOM 1701 N N . ILE B 1 55 ? -9.469 8.586 3.369 1 98.44 55 ILE B N 1
ATOM 1702 C CA . ILE B 1 55 ? -8.656 7.52 2.793 1 98.44 55 ILE B CA 1
ATOM 1703 C C . ILE B 1 55 ? -7.758 8.086 1.698 1 98.44 55 ILE B C 1
ATOM 1705 O O . ILE B 1 55 ? -6.551 7.832 1.684 1 98.44 55 ILE B O 1
ATOM 1709 N N . GLY B 1 56 ? -8.367 8.875 0.801 1 98.69 56 GLY B N 1
ATOM 1710 C CA . GLY B 1 56 ? -7.637 9.445 -0.318 1 98.69 56 GLY B CA 1
ATOM 1711 C C . GLY B 1 56 ? -6.457 10.297 0.114 1 98.69 56 GLY B C 1
ATOM 1712 O O . GLY B 1 56 ? -5.367 10.195 -0.458 1 98.69 56 GLY B O 1
ATOM 1713 N N . LYS B 1 57 ? -6.629 11.109 1.14 1 98.31 57 LYS B N 1
ATOM 1714 C CA . LYS B 1 57 ? -5.551 11.945 1.672 1 98.31 57 LYS B CA 1
ATOM 1715 C C . LYS B 1 57 ? -4.41 11.086 2.213 1 98.31 57 LYS B C 1
ATOM 1717 O O . LYS B 1 57 ? -3.238 11.414 2.014 1 98.31 57 LYS B O 1
ATOM 1722 N N . ALA B 1 58 ? -4.738 10 2.816 1 98.19 58 ALA B N 1
ATOM 1723 C CA . ALA B 1 58 ? -3.746 9.141 3.457 1 98.19 58 ALA B CA 1
ATOM 1724 C C . ALA B 1 58 ? -2.908 8.406 2.418 1 98.19 58 ALA B C 1
ATOM 1726 O O . ALA B 1 58 ? -1.729 8.125 2.648 1 98.19 58 ALA B O 1
ATOM 1727 N N . VAL B 1 59 ? -3.518 8.102 1.247 1 98.5 59 VAL B N 1
ATOM 1728 C CA . VAL B 1 59 ? -2.812 7.25 0.295 1 98.5 59 VAL B CA 1
ATOM 1729 C C . VAL B 1 59 ? -2.596 8 -1.015 1 98.5 59 VAL B C 1
ATOM 1731 O O . VAL B 1 59 ? -2.236 7.402 -2.029 1 98.5 59 VAL B O 1
ATOM 1734 N N . GLN B 1 60 ? -2.924 9.25 -1.069 1 98.31 60 GLN B N 1
ATOM 1735 C CA . GLN B 1 60 ? -2.689 10.164 -2.188 1 98.31 60 GLN B CA 1
ATOM 1736 C C . GLN B 1 60 ? -3.447 9.711 -3.432 1 98.31 60 GLN B C 1
ATOM 1738 O O . GLN B 1 60 ? -2.867 9.602 -4.512 1 98.31 60 GLN B O 1
ATOM 1743 N N . LEU B 1 61 ? -4.711 9.516 -3.244 1 98.56 61 LEU B N 1
ATOM 1744 C CA . LEU B 1 61 ? -5.625 9.172 -4.328 1 98.56 61 LEU B CA 1
ATOM 1745 C C . LEU B 1 61 ? -6.863 10.07 -4.297 1 98.56 61 LEU B C 1
ATOM 1747 O O . LEU B 1 61 ? -7.23 10.586 -3.24 1 98.56 61 LEU B O 1
ATOM 1751 N N . SER B 1 62 ? -7.422 10.203 -5.43 1 98.56 62 SER B N 1
ATOM 1752 C CA . SER B 1 62 ? -8.703 10.898 -5.484 1 98.56 62 SER B CA 1
ATOM 1753 C C . SER B 1 62 ? -9.82 10.047 -4.891 1 98.56 62 SER B C 1
ATOM 1755 O O . SER B 1 62 ? -9.711 8.82 -4.82 1 98.56 62 SER B O 1
ATOM 1757 N N . GLU B 1 63 ? -10.891 10.742 -4.5 1 97.38 63 GLU B N 1
ATOM 1758 C CA . GLU B 1 63 ? -12.031 10.039 -3.928 1 97.38 63 GLU B CA 1
ATOM 1759 C C . GLU B 1 63 ? -12.602 9.023 -4.914 1 97.38 63 GLU B C 1
ATOM 1761 O O . GLU B 1 63 ? -13 7.926 -4.52 1 97.38 63 GLU B O 1
ATOM 1766 N N . ASN B 1 64 ? -12.633 9.383 -6.133 1 97.75 64 ASN B N 1
ATOM 1767 C CA . ASN B 1 64 ? -13.141 8.484 -7.16 1 97.75 64 ASN B CA 1
ATOM 1768 C C . ASN B 1 64 ? -12.289 7.223 -7.273 1 97.75 64 ASN B C 1
ATOM 1770 O O . ASN B 1 64 ? -12.812 6.121 -7.422 1 97.75 64 ASN B O 1
ATOM 1774 N N . THR B 1 65 ? -11.008 7.391 -7.223 1 98.5 65 THR B N 1
ATOM 1775 C CA . THR B 1 65 ? -10.094 6.262 -7.305 1 98.5 65 THR B CA 1
ATOM 1776 C C . THR B 1 65 ? -10.219 5.371 -6.07 1 98.5 65 THR B C 1
ATOM 1778 O O . THR B 1 65 ? -10.188 4.145 -6.18 1 98.5 65 THR B O 1
ATOM 1781 N N . VAL B 1 66 ? -10.398 6.031 -4.945 1 98.56 66 VAL B N 1
ATOM 1782 C CA . VAL B 1 66 ? -10.602 5.277 -3.713 1 98.56 66 VAL B CA 1
ATOM 1783 C C . VAL B 1 66 ? -11.852 4.41 -3.83 1 98.56 66 VAL B C 1
ATOM 1785 O O . VAL B 1 66 ? -11.828 3.23 -3.469 1 98.56 66 VAL B O 1
ATOM 1788 N N . ARG B 1 67 ? -12.898 5.004 -4.348 1 97.94 67 ARG B N 1
ATOM 1789 C CA . ARG B 1 67 ? -14.148 4.266 -4.523 1 97.94 67 ARG B CA 1
ATOM 1790 C C . ARG B 1 67 ? -13.922 3.012 -5.363 1 97.94 67 ARG B C 1
ATOM 1792 O O . ARG B 1 67 ? -14.438 1.941 -5.031 1 97.94 67 ARG B O 1
ATOM 1799 N N . LYS B 1 68 ? -13.195 3.182 -6.355 1 98.5 68 LYS B N 1
ATOM 1800 C CA . LYS B 1 68 ? -12.898 2.066 -7.246 1 98.5 68 LYS B CA 1
ATOM 1801 C C . LYS B 1 68 ? -12.172 0.946 -6.5 1 98.5 68 LYS B C 1
ATOM 1803 O O . LYS B 1 68 ? -12.547 -0.224 -6.621 1 98.5 68 LYS B O 1
ATOM 1808 N N . TYR B 1 69 ? -11.188 1.259 -5.766 1 98.69 69 TYR B N 1
ATOM 1809 C CA . TYR B 1 69 ? -10.367 0.24 -5.125 1 98.69 69 TYR B CA 1
ATOM 1810 C C . TYR B 1 69 ? -11.07 -0.342 -3.904 1 98.69 69 TYR B C 1
ATOM 1812 O O . TYR B 1 69 ? -10.859 -1.505 -3.555 1 98.69 69 TYR B O 1
ATOM 1820 N N . VAL B 1 70 ? -11.984 0.444 -3.264 1 98.5 70 VAL B N 1
ATOM 1821 C CA . VAL B 1 70 ? -12.844 -0.102 -2.219 1 98.5 70 VAL B CA 1
ATOM 1822 C C . VAL B 1 70 ? -13.758 -1.173 -2.812 1 98.5 70 VAL B C 1
ATOM 1824 O O . VAL B 1 70 ? -13.914 -2.254 -2.238 1 98.5 70 VAL B O 1
ATOM 1827 N N . ALA B 1 71 ? -14.312 -0.837 -3.943 1 98.38 71 ALA B N 1
ATOM 1828 C CA . ALA B 1 71 ? -15.156 -1.818 -4.629 1 98.38 71 ALA B CA 1
ATOM 1829 C C . ALA B 1 71 ? -14.359 -3.076 -4.969 1 98.38 71 ALA B C 1
ATOM 1831 O O . ALA B 1 71 ? -14.859 -4.191 -4.816 1 98.38 71 ALA B O 1
ATOM 1832 N N . GLY B 1 72 ? -13.133 -2.896 -5.426 1 98.38 72 GLY B N 1
ATOM 1833 C CA . GLY B 1 72 ? -12.266 -4.023 -5.723 1 98.38 72 GLY B CA 1
ATOM 1834 C C . GLY B 1 72 ? -11.984 -4.898 -4.516 1 98.38 72 GLY B C 1
ATOM 1835 O O . GLY B 1 72 ? -12.016 -6.125 -4.609 1 98.38 72 GLY B O 1
ATOM 1836 N N . LEU B 1 73 ? -11.695 -4.285 -3.387 1 98.69 73 LEU B N 1
ATOM 1837 C CA . LEU B 1 73 ? -11.422 -5.008 -2.15 1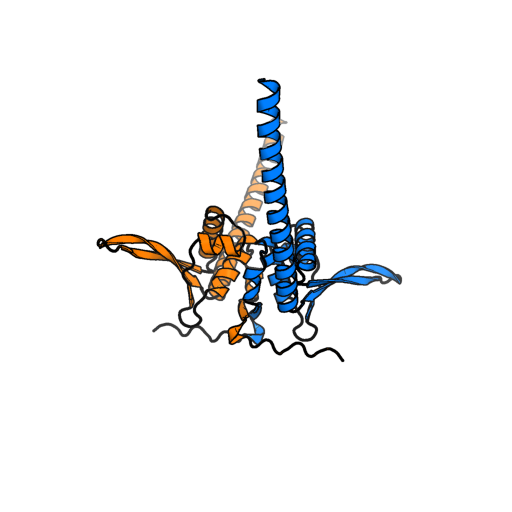 98.69 73 LEU B CA 1
ATOM 1838 C C . LEU B 1 73 ? -12.648 -5.801 -1.701 1 98.69 73 LEU B C 1
ATOM 1840 O O . LEU B 1 73 ? -12.516 -6.91 -1.184 1 98.69 73 LEU B O 1
ATOM 1844 N N . GLU B 1 74 ? -13.805 -5.172 -1.901 1 98.31 74 GLU B N 1
ATOM 1845 C CA . GLU B 1 74 ? -15.039 -5.863 -1.544 1 98.31 74 GLU B CA 1
ATOM 1846 C C . GLU B 1 74 ? -15.289 -7.059 -2.459 1 98.31 74 GLU B C 1
ATOM 1848 O O . GLU B 1 74 ? -15.633 -8.148 -1.991 1 98.31 74 GLU B O 1
ATOM 1853 N N . GLU B 1 75 ? -15.094 -6.887 -3.711 1 97.62 75 GLU B N 1
ATOM 1854 C CA . GLU B 1 75 ? -15.258 -7.961 -4.688 1 97.62 75 GLU B CA 1
ATOM 1855 C C . GLU B 1 75 ? -14.32 -9.125 -4.391 1 97.62 75 GLU B C 1
ATOM 1857 O O . GLU B 1 75 ? -14.68 -10.289 -4.59 1 97.62 75 GLU B O 1
ATOM 1862 N N . LYS B 1 76 ? -13.141 -8.859 -3.846 1 97.75 76 LYS B N 1
ATOM 1863 C CA . LYS B 1 76 ? -12.133 -9.883 -3.582 1 97.75 76 LYS B CA 1
ATOM 1864 C C . LYS B 1 76 ? -12.305 -10.477 -2.186 1 97.75 76 LYS B C 1
ATOM 1866 O O . LYS B 1 76 ? -11.492 -11.297 -1.752 1 97.75 76 LYS B O 1
ATOM 1871 N N . GLY B 1 77 ? -13.289 -9.969 -1.462 1 97.62 77 GLY B N 1
ATOM 1872 C CA . GLY B 1 77 ? -13.695 -10.602 -0.215 1 97.62 77 GLY B CA 1
ATOM 1873 C C . GLY B 1 77 ? -12.883 -10.133 0.98 1 97.62 77 GLY B C 1
ATOM 1874 O O . GLY B 1 77 ? -12.883 -10.781 2.027 1 97.62 77 GLY B O 1
ATOM 1875 N N . LEU B 1 78 ? -12.188 -9.031 0.877 1 98.31 78 LEU B N 1
ATOM 1876 C CA . LEU B 1 78 ? -11.336 -8.555 1.964 1 98.31 78 LEU B CA 1
ATOM 1877 C C . LEU B 1 78 ? -12.133 -7.699 2.943 1 98.31 78 LEU B C 1
ATOM 1879 O O . LEU B 1 78 ? -11.812 -7.648 4.133 1 98.31 78 LEU B O 1
ATOM 1883 N N . ILE B 1 79 ? -13.125 -6.973 2.381 1 98.5 79 ILE B N 1
ATOM 1884 C CA . ILE B 1 79 ? -13.93 -6.098 3.229 1 98.5 79 ILE B CA 1
ATOM 1885 C C . ILE B 1 79 ? -15.398 -6.207 2.844 1 98.5 79 ILE B C 1
ATOM 1887 O O . ILE B 1 79 ? -15.734 -6.734 1.779 1 98.5 79 ILE B O 1
ATOM 1891 N N . HIS B 1 80 ? -16.203 -5.84 3.773 1 97.94 80 HIS B N 1
ATOM 1892 C CA . HIS B 1 80 ? -17.625 -5.598 3.547 1 97.94 80 HIS B CA 1
ATOM 1893 C C . HIS B 1 80 ? -18 -4.16 3.891 1 97.94 80 HIS B C 1
ATOM 1895 O O . HIS B 1 80 ? -17.547 -3.625 4.91 1 97.94 80 HIS B O 1
ATOM 1901 N N . THR B 1 81 ? -18.75 -3.539 3.018 1 97.31 81 THR B N 1
ATOM 1902 C CA . THR B 1 81 ? -19.141 -2.15 3.252 1 97.31 81 THR B CA 1
ATOM 1903 C C . THR B 1 81 ? -20.641 -2.031 3.457 1 97.31 81 THR B C 1
ATOM 1905 O O . THR B 1 81 ? -21.422 -2.758 2.832 1 97.31 81 THR B O 1
ATOM 1908 N N . GLU B 1 82 ? -20.969 -1.139 4.371 1 95.62 82 GLU B N 1
ATOM 1909 C CA . GLU B 1 82 ? -22.375 -0.81 4.613 1 95.62 82 GLU B CA 1
ATOM 1910 C C . GLU B 1 82 ? -22.578 0.697 4.762 1 95.62 82 GLU B C 1
ATOM 1912 O O . GLU B 1 82 ? -21.75 1.38 5.367 1 95.62 82 GLU B O 1
ATOM 1917 N N . PRO B 1 83 ? -23.609 1.162 4.211 1 91.62 83 PRO B N 1
ATOM 1918 C CA . PRO B 1 83 ? -23.875 2.596 4.359 1 91.62 83 PRO B CA 1
ATOM 1919 C C . PRO B 1 83 ? -24.281 2.979 5.781 1 91.62 83 PRO B C 1
ATOM 1921 O O . PRO B 1 83 ? -24.906 2.188 6.484 1 91.62 83 PRO B O 1
ATOM 1924 N N . SER B 1 84 ? -23.734 4.113 6.168 1 88.31 84 SER B N 1
ATOM 1925 C CA . SER B 1 84 ? -24.203 4.691 7.426 1 88.31 84 SER B CA 1
ATOM 1926 C C . SER B 1 84 ? -25.094 5.902 7.184 1 88.31 84 SER B C 1
ATOM 1928 O O . SER B 1 84 ? -25.109 6.453 6.082 1 88.31 84 SER B O 1
ATOM 1930 N N . THR B 1 85 ? -26.016 6.207 8.164 1 85.75 85 THR B N 1
ATOM 1931 C CA . THR B 1 85 ? -26.891 7.367 8.055 1 85.75 85 THR B CA 1
ATOM 1932 C C . THR B 1 85 ? -26.641 8.352 9.188 1 85.75 85 THR B C 1
ATOM 1934 O O . THR B 1 85 ? -26.266 7.953 10.297 1 85.75 85 THR B O 1
ATOM 1937 N N . ILE B 1 86 ? -26.609 9.602 8.781 1 82.62 86 ILE B N 1
ATOM 1938 C CA . ILE B 1 86 ? -26.469 10.648 9.781 1 82.62 86 ILE B CA 1
ATOM 1939 C C . ILE B 1 86 ? -27.75 11.469 9.852 1 82.62 86 ILE B C 1
ATOM 1941 O O . ILE B 1 86 ? -28.344 11.789 8.82 1 82.62 86 ILE B O 1
ATOM 1945 N N . THR B 1 87 ? -28.281 11.547 11.008 1 85.56 87 THR B N 1
ATOM 1946 C CA . THR B 1 87 ? -29.469 12.375 11.211 1 85.56 87 THR B CA 1
ATOM 1947 C C . THR B 1 87 ? -29.078 13.812 11.539 1 85.56 87 THR B C 1
ATOM 1949 O O . THR B 1 87 ? -28.359 14.062 12.516 1 85.56 87 THR B O 1
ATOM 1952 N N . THR B 1 88 ? -29.484 14.648 10.641 1 86.19 88 THR B N 1
ATOM 1953 C CA . THR B 1 88 ? -29.156 16.062 10.828 1 86.19 88 THR B CA 1
ATOM 1954 C C . THR B 1 88 ? -29.984 16.656 11.953 1 86.19 88 THR B C 1
ATOM 1956 O O . THR B 1 88 ? -30.938 16.047 12.422 1 86.19 88 THR B O 1
ATOM 1959 N N . LYS B 1 89 ? -29.453 17.828 12.344 1 87.75 89 LYS B N 1
ATOM 1960 C CA . LYS B 1 89 ? -30.125 18.516 13.445 1 87.75 89 LYS B CA 1
ATOM 1961 C C . LYS B 1 89 ? -31.609 18.734 13.117 1 87.75 89 LYS B C 1
ATOM 1963 O O . LYS B 1 89 ? -32.438 18.734 14.016 1 87.75 89 LYS B O 1
ATOM 1968 N N . ASP B 1 90 ? -31.922 18.891 11.906 1 88.62 90 ASP B N 1
ATOM 1969 C CA . ASP B 1 90 ? -33.281 19.156 11.484 1 88.62 90 ASP B CA 1
ATOM 1970 C C . ASP B 1 90 ? -34.094 17.859 11.336 1 88.62 90 ASP B C 1
ATOM 1972 O O . ASP B 1 90 ? -35.219 17.875 10.867 1 88.62 90 ASP B O 1
ATOM 1976 N N . GLY B 1 91 ? -33.469 16.766 11.641 1 84.69 91 GLY B N 1
ATOM 1977 C CA . GLY B 1 91 ? -34.156 15.484 11.609 1 84.69 91 GLY B CA 1
ATOM 1978 C C . GLY B 1 91 ? -34.031 14.766 10.281 1 84.69 91 GLY B C 1
ATOM 1979 O O . GLY B 1 91 ? -34.594 13.695 10.086 1 84.69 91 GLY B O 1
ATOM 1980 N N . ARG B 1 92 ? -33.344 15.5 9.453 1 88.88 92 ARG B N 1
ATOM 1981 C CA . ARG B 1 92 ? -33.188 14.875 8.148 1 88.88 92 ARG B CA 1
ATOM 1982 C C . ARG B 1 92 ? -32.094 13.82 8.172 1 88.88 92 ARG B C 1
ATOM 1984 O O . ARG B 1 92 ? -31.062 14.008 8.836 1 88.88 92 ARG B O 1
ATOM 1991 N N . VAL B 1 93 ? -32.438 12.695 7.523 1 87 93 VAL B N 1
ATOM 1992 C CA . VAL B 1 93 ? -31.484 11.594 7.434 1 87 93 VAL B CA 1
ATOM 1993 C C . VAL B 1 93 ? -30.688 11.719 6.141 1 87 93 VAL B C 1
ATOM 1995 O O . VAL B 1 93 ? -31.25 11.883 5.062 1 87 93 VAL B O 1
ATOM 1998 N N . ARG B 1 94 ? -29.375 11.953 6.309 1 85.06 94 ARG B N 1
ATOM 1999 C CA . ARG B 1 94 ? -28.469 12 5.16 1 85.06 94 ARG B CA 1
ATOM 2000 C C . ARG B 1 94 ? -27.531 10.805 5.156 1 85.06 94 ARG B C 1
ATOM 2002 O O . ARG B 1 94 ? -27.391 10.109 6.168 1 85.06 94 ARG B O 1
ATOM 2009 N N . ASN B 1 95 ? -27.062 10.531 3.893 1 81 95 ASN B N 1
ATOM 2010 C CA . ASN B 1 95 ? -26.062 9.469 3.793 1 81 95 ASN B CA 1
ATOM 2011 C C . ASN B 1 95 ? -24.781 9.844 4.516 1 81 95 ASN B C 1
ATOM 2013 O O . ASN B 1 95 ? -24.297 10.969 4.387 1 81 95 ASN B O 1
ATOM 2017 N N . GLY B 1 96 ? -24.375 8.93 5.418 1 80.69 96 GLY B N 1
ATOM 2018 C CA . GLY B 1 96 ? -23.109 9.133 6.094 1 80.69 96 GLY B CA 1
ATOM 2019 C C . GLY B 1 96 ? -21.953 8.43 5.41 1 80.69 96 GLY B C 1
ATOM 2020 O O . GLY B 1 96 ? -21.969 8.211 4.199 1 80.69 96 GLY B O 1
ATOM 2021 N N . SER B 1 97 ? -20.812 8.258 6.188 1 83.81 97 SER B N 1
ATOM 2022 C CA . SER B 1 97 ? -19.656 7.531 5.672 1 83.81 97 SER B CA 1
ATOM 2023 C C . SER B 1 97 ? -19.922 6.027 5.637 1 83.81 97 SER B C 1
ATOM 2025 O O . SER B 1 97 ? -20.891 5.547 6.242 1 83.81 97 SER B O 1
ATOM 2027 N N . LEU B 1 98 ? -19.219 5.367 4.832 1 94.12 98 LEU B N 1
ATOM 2028 C CA . LEU B 1 98 ? -19.312 3.914 4.77 1 94.12 98 LEU B CA 1
ATOM 2029 C C . LEU B 1 98 ? -18.703 3.277 6.016 1 94.12 98 LEU B C 1
ATOM 2031 O O . LEU B 1 98 ? -17.688 3.756 6.539 1 94.12 98 LEU B O 1
ATOM 2035 N N . ILE B 1 99 ? -19.422 2.256 6.48 1 96.5 99 ILE B N 1
ATOM 2036 C CA . ILE B 1 99 ? -18.844 1.396 7.504 1 96.5 99 ILE B CA 1
ATOM 2037 C C . ILE B 1 99 ? -18.109 0.229 6.84 1 96.5 99 ILE B C 1
ATOM 2039 O O . ILE B 1 99 ? -18.703 -0.497 6.031 1 96.5 99 ILE B O 1
ATOM 2043 N N . TYR B 1 100 ? -16.859 0.092 7.195 1 98.12 100 TYR B N 1
ATOM 2044 C CA . TYR B 1 100 ? -16.047 -0.993 6.652 1 98.12 100 TYR B CA 1
ATOM 2045 C C . TYR B 1 100 ? -15.875 -2.109 7.676 1 98.12 100 TYR B C 1
ATOM 2047 O O . TYR B 1 100 ? -15.484 -1.858 8.82 1 98.12 100 TYR B O 1
ATOM 2055 N N . THR B 1 101 ? -16.172 -3.289 7.281 1 97.94 101 THR B N 1
ATOM 2056 C CA . THR B 1 101 ? -15.867 -4.465 8.094 1 97.94 101 THR B CA 1
ATOM 2057 C C . THR B 1 101 ? -14.75 -5.285 7.457 1 97.94 101 THR B C 1
ATOM 2059 O O . THR B 1 101 ? -14.883 -5.746 6.32 1 97.94 101 THR B O 1
ATOM 2062 N N . ILE B 1 102 ? -13.625 -5.402 8.188 1 97.81 102 ILE B N 1
ATOM 2063 C CA . ILE B 1 102 ? -12.508 -6.211 7.695 1 97.81 102 ILE B CA 1
ATOM 2064 C C . ILE B 1 102 ? -12.844 -7.695 7.848 1 97.81 102 ILE B C 1
ATOM 2066 O O . ILE B 1 102 ? -13.188 -8.148 8.945 1 97.81 102 ILE B O 1
ATOM 2070 N N . ARG B 1 103 ? -12.742 -8.398 6.746 1 96.75 103 ARG B N 1
ATOM 2071 C CA . ARG B 1 103 ? -13.086 -9.82 6.75 1 96.75 103 ARG B CA 1
ATOM 2072 C C . ARG B 1 103 ? -11.852 -10.68 6.984 1 96.75 103 ARG B C 1
ATOM 2074 O O . ARG B 1 103 ? -10.727 -10.242 6.715 1 96.75 103 ARG B O 1
ATOM 2081 N N . PRO B 1 104 ? -12.102 -11.891 7.488 1 94.38 104 PRO B N 1
ATOM 2082 C CA . PRO B 1 104 ? -10.953 -12.781 7.625 1 94.38 104 PRO B CA 1
ATOM 2083 C C . PRO B 1 104 ? -10.258 -13.062 6.297 1 94.38 104 PRO B C 1
ATOM 2085 O O . PRO B 1 104 ? -10.922 -13.25 5.273 1 94.38 104 PRO B O 1
ATOM 2088 N N . ILE B 1 105 ? -8.953 -13.078 6.391 1 95.19 105 ILE B N 1
ATOM 2089 C CA . ILE B 1 105 ? -8.164 -13.227 5.172 1 95.19 105 ILE B CA 1
ATOM 2090 C C . ILE B 1 105 ? -8.484 -14.562 4.508 1 95.19 105 ILE B C 1
ATOM 2092 O O . ILE B 1 105 ? -8.438 -14.68 3.281 1 95.19 105 ILE B O 1
ATOM 2096 N N . GLN B 1 106 ? -8.844 -15.562 5.223 1 94.44 106 GLN B N 1
ATOM 2097 C CA . GLN B 1 106 ? -9.133 -16.891 4.699 1 94.44 106 GLN B CA 1
ATOM 2098 C C . GLN B 1 106 ? -10.281 -16.859 3.699 1 94.44 106 GLN B C 1
ATOM 2100 O O . GLN B 1 106 ? -10.273 -17.594 2.709 1 94.44 106 GLN B O 1
ATOM 2105 N N . GLU B 1 107 ? -11.227 -16 3.988 1 94.69 107 GLU B N 1
ATOM 2106 C CA . GLU B 1 107 ? -12.359 -15.859 3.078 1 94.69 107 GLU B CA 1
ATOM 2107 C C . GLU B 1 107 ? -11.914 -15.32 1.723 1 94.69 107 GLU B C 1
ATOM 2109 O O . GLU B 1 107 ? -12.359 -15.805 0.68 1 94.69 107 GLU B O 1
ATOM 2114 N N . ALA B 1 108 ? -11.086 -14.375 1.778 1 96 108 ALA B N 1
ATOM 2115 C CA . ALA B 1 108 ? -10.555 -13.805 0.542 1 96 108 ALA B CA 1
ATOM 2116 C C . ALA B 1 108 ? -9.727 -14.836 -0.222 1 96 108 ALA B C 1
ATOM 2118 O O . ALA B 1 108 ? -9.789 -14.906 -1.451 1 96 108 ALA B O 1
ATOM 2119 N N . LEU B 1 109 ? -8.938 -15.617 0.48 1 96.19 109 LEU B N 1
ATOM 2120 C CA . LEU B 1 109 ? -8.109 -16.641 -0.136 1 96.19 109 LEU B CA 1
ATOM 2121 C C . LEU B 1 109 ? -8.969 -17.688 -0.844 1 96.19 109 LEU B C 1
ATOM 2123 O O . LEU B 1 109 ? -8.656 -18.094 -1.965 1 96.19 109 LEU B O 1
ATOM 2127 N N . GLU B 1 110 ? -10.047 -18.062 -0.195 1 96 110 GLU B N 1
ATOM 2128 C CA . GLU B 1 110 ? -10.969 -19.047 -0.775 1 96 110 GLU B CA 1
ATOM 2129 C C . GLU B 1 110 ? -11.633 -18.5 -2.035 1 96 110 GLU B C 1
ATOM 2131 O O . GLU B 1 110 ? -11.727 -19.203 -3.045 1 96 110 GLU B O 1
ATOM 2136 N N . LEU B 1 111 ? -12.102 -17.312 -1.89 1 96.12 111 LEU B N 1
ATOM 2137 C CA . LEU B 1 111 ? -12.719 -16.672 -3.045 1 96.12 111 LEU B CA 1
ATOM 2138 C C . LEU B 1 111 ? -11.734 -16.578 -4.207 1 96.12 111 LEU B C 1
ATOM 2140 O O . LEU B 1 111 ? -12.102 -16.812 -5.355 1 96.12 111 LEU B O 1
ATOM 2144 N N . ASN B 1 112 ? -10.531 -16.203 -3.922 1 95.31 112 ASN B N 1
ATOM 2145 C CA . ASN B 1 112 ? -9.5 -16.094 -4.953 1 95.31 112 ASN B CA 1
ATOM 2146 C C . ASN B 1 112 ? -9.219 -17.438 -5.605 1 95.31 112 ASN B C 1
ATOM 2148 O O . ASN B 1 112 ? -9.062 -17.531 -6.824 1 95.31 112 ASN B O 1
ATOM 2152 N N . TYR B 1 113 ? -9.141 -18.438 -4.797 1 95.06 113 TYR B N 1
ATOM 2153 C CA . TYR B 1 113 ? -8.938 -19.781 -5.316 1 95.06 113 TYR B CA 1
ATOM 2154 C C . TYR B 1 113 ? -10.062 -20.172 -6.262 1 95.06 113 TYR B C 1
ATOM 2156 O O . TYR B 1 113 ? -9.805 -20.719 -7.344 1 95.06 113 TYR B O 1
ATOM 2164 N N . GLN B 1 114 ? -11.266 -19.906 -5.852 1 95 114 GLN B N 1
ATOM 2165 C CA . GLN B 1 114 ? -12.422 -20.203 -6.688 1 95 114 GLN B CA 1
ATOM 2166 C C . GLN B 1 114 ? -12.352 -19.438 -8.016 1 95 114 GLN B C 1
ATOM 2168 O O . GLN B 1 114 ? -12.602 -20.016 -9.078 1 95 114 GLN B O 1
ATOM 2173 N N . ARG B 1 115 ? -12.023 -18.266 -7.938 1 93.56 115 ARG B N 1
ATOM 2174 C CA . ARG B 1 115 ? -11.93 -17.438 -9.133 1 93.56 115 ARG B CA 1
ATOM 2175 C C . ARG B 1 115 ? -10.828 -17.938 -10.062 1 93.56 115 ARG B C 1
ATOM 2177 O O . ARG B 1 115 ? -11 -17.953 -11.289 1 93.56 115 ARG B O 1
ATOM 2184 N N . GLN B 1 116 ? -9.68 -18.281 -9.523 1 92.31 116 GLN B N 1
ATOM 2185 C CA . GLN B 1 116 ? -8.562 -18.797 -10.312 1 92.31 116 GLN B CA 1
ATOM 2186 C C . GLN B 1 116 ? -8.938 -20.109 -11.008 1 92.31 116 GLN B C 1
ATOM 2188 O O . GLN B 1 116 ? -8.594 -20.312 -12.172 1 92.31 116 GLN B O 1
ATOM 2193 N N . PHE B 1 117 ? -9.695 -20.875 -10.25 1 93 117 PHE B N 1
ATOM 2194 C CA . PHE B 1 117 ? -10.164 -22.141 -10.797 1 93 117 PHE B CA 1
ATOM 2195 C C . PHE B 1 117 ? -11.102 -21.922 -11.977 1 93 117 PHE B C 1
ATOM 2197 O O . PHE B 1 117 ? -10.953 -22.531 -13.031 1 93 117 PHE B O 1
ATOM 2204 N N . LEU B 1 118 ? -11.953 -21.078 -11.781 1 92.81 118 LEU B N 1
ATOM 2205 C CA . LEU B 1 118 ? -12.906 -20.766 -12.836 1 92.81 118 LEU B CA 1
ATOM 2206 C C . LEU B 1 118 ? -12.203 -20.172 -14.055 1 92.81 118 LEU B C 1
ATOM 2208 O O . LEU B 1 118 ? -12.547 -20.469 -15.195 1 92.81 118 LEU B O 1
ATOM 2212 N N . ARG B 1 119 ? -11.312 -19.391 -13.812 1 90.5 119 ARG B N 1
ATOM 2213 C CA . ARG B 1 119 ? -10.547 -18.797 -14.898 1 90.5 119 ARG B CA 1
ATOM 2214 C C . ARG B 1 119 ? -9.766 -19.844 -15.672 1 90.5 119 ARG B C 1
ATOM 2216 O O . ARG B 1 119 ? -9.711 -19.812 -16.906 1 90.5 119 ARG B O 1
ATOM 2223 N N . ALA B 1 120 ? -9.148 -20.688 -14.922 1 91.12 120 ALA B N 1
ATOM 2224 C CA . ALA B 1 120 ? -8.391 -21.766 -15.539 1 91.12 120 ALA B CA 1
ATOM 2225 C C . ALA B 1 120 ? -9.281 -22.625 -16.438 1 91.12 120 ALA B C 1
ATOM 2227 O O . ALA B 1 120 ? -8.891 -23 -17.547 1 91.12 120 ALA B O 1
ATOM 2228 N N . GLU B 1 121 ? -10.367 -22.859 -15.953 1 91.69 121 GLU B N 1
ATOM 2229 C CA . GLU B 1 121 ? -11.336 -23.609 -16.734 1 91.69 121 GLU B CA 1
ATOM 2230 C C . GLU B 1 121 ? -11.734 -22.875 -18 1 91.69 121 GLU B C 1
ATOM 2232 O O . GLU B 1 121 ? -11.805 -23.469 -19.078 1 91.69 121 GLU B O 1
ATOM 2237 N N . ARG B 1 122 ? -11.977 -21.656 -17.859 1 91.44 122 ARG B N 1
ATOM 2238 C CA . ARG B 1 122 ? -12.336 -20.828 -19 1 91.44 122 ARG B CA 1
ATOM 2239 C C . ARG B 1 122 ? -11.211 -20.781 -20.031 1 91.44 122 ARG B C 1
ATOM 2241 O O . ARG B 1 122 ? -11.453 -20.812 -21.234 1 91.44 122 ARG B O 1
ATOM 2248 N N . ASP B 1 123 ? -10.008 -20.719 -19.5 1 91.5 123 ASP B N 1
ATOM 2249 C CA . ASP B 1 123 ? -8.844 -20.672 -20.375 1 91.5 123 ASP B CA 1
ATOM 2250 C C . ASP B 1 123 ? -8.688 -21.984 -21.141 1 91.5 123 ASP B C 1
ATOM 2252 O O . ASP B 1 123 ? -8.336 -21.984 -22.312 1 91.5 123 ASP B O 1
ATOM 2256 N N . ILE B 1 124 ? -8.969 -23.047 -20.453 1 93.31 124 ILE B N 1
ATOM 2257 C CA . ILE B 1 124 ? -8.922 -24.359 -21.094 1 93.31 124 ILE B CA 1
ATOM 2258 C C . ILE B 1 124 ? -9.984 -24.438 -22.188 1 93.31 124 ILE B C 1
ATOM 2260 O O . ILE B 1 124 ? -9.703 -24.891 -23.297 1 93.31 124 ILE B O 1
ATOM 2264 N N . GLU B 1 125 ? -11.117 -23.938 -21.844 1 93.12 125 GLU B N 1
ATOM 2265 C CA . GLU B 1 125 ? -12.211 -23.938 -22.812 1 93.12 125 GLU B CA 1
ATOM 2266 C C . GLU B 1 125 ? -11.891 -23.031 -24 1 93.12 125 GLU B C 1
ATOM 2268 O O . GLU B 1 125 ? -12.172 -23.391 -25.141 1 93.12 125 GLU B O 1
ATOM 2273 N N . ARG B 1 126 ? -11.383 -21.906 -23.703 1 93.38 126 ARG B N 1
ATOM 2274 C CA . ARG B 1 126 ? -11.008 -20.953 -24.75 1 93.38 126 ARG B CA 1
ATOM 2275 C C . ARG B 1 126 ? -9.938 -21.547 -25.672 1 93.38 126 ARG B C 1
ATOM 2277 O O . ARG B 1 126 ? -10.023 -21.406 -26.891 1 93.38 126 ARG B O 1
ATOM 2284 N N . THR B 1 127 ? -8.906 -22.141 -25.094 1 92.06 127 THR B N 1
ATOM 2285 C CA . THR B 1 127 ? -7.848 -22.781 -25.875 1 92.06 127 THR B CA 1
ATOM 2286 C C . THR B 1 127 ? -8.414 -23.875 -26.766 1 92.06 127 THR B C 1
ATOM 2288 O O . THR B 1 127 ? -8.039 -24 -27.938 1 92.06 127 THR B O 1
ATOM 2291 N N . LYS B 1 128 ? -9.328 -24.656 -26.266 1 92.88 128 LYS B N 1
ATOM 2292 C CA . LYS B 1 128 ? -10 -25.688 -27.047 1 92.88 128 LYS B CA 1
ATOM 2293 C C . LYS B 1 128 ? -10.781 -25.094 -28.203 1 92.88 128 LYS B C 1
ATOM 2295 O O . LYS B 1 128 ? -10.719 -25.609 -29.328 1 92.88 128 LYS B O 1
ATOM 2300 N N . ALA B 1 129 ? -11.539 -24.062 -27.812 1 93.25 129 ALA B N 1
ATOM 2301 C CA . ALA B 1 129 ? -12.328 -23.391 -28.844 1 93.25 129 ALA B CA 1
ATOM 2302 C C . ALA B 1 129 ? -11.43 -22.797 -29.922 1 93.25 129 ALA B C 1
ATOM 2304 O O . ALA B 1 129 ? -11.734 -22.891 -31.109 1 93.25 129 ALA B O 1
ATOM 2305 N N . GLU B 1 130 ? -10.383 -22.172 -29.516 1 92.94 130 GLU B N 1
ATOM 2306 C CA . GLU B 1 130 ? -9.422 -21.609 -30.453 1 92.94 130 GLU B CA 1
ATOM 2307 C C . GLU B 1 130 ? -8.812 -22.688 -31.344 1 92.94 130 GLU B C 1
ATOM 2309 O O . GLU B 1 130 ? -8.609 -22.484 -32.531 1 92.94 130 GLU B O 1
ATOM 2314 N N . LYS B 1 131 ? -8.414 -23.859 -30.844 1 93.25 131 LYS B N 1
ATOM 2315 C CA . LYS B 1 131 ? -7.895 -25 -31.609 1 93.25 131 LYS B CA 1
ATOM 2316 C C . LYS B 1 131 ? -8.93 -25.5 -32.594 1 93.25 131 LYS B C 1
ATOM 2318 O O . LYS B 1 131 ? -8.594 -25.781 -33.75 1 93.25 131 LYS B O 1
ATOM 2323 N N . ARG B 1 132 ? -10.117 -25.656 -32.156 1 92.88 132 ARG B N 1
ATOM 2324 C CA . ARG B 1 132 ? -11.203 -26.094 -33.031 1 92.88 132 ARG B CA 1
ATOM 2325 C C . ARG B 1 132 ? -11.406 -25.125 -34.188 1 92.88 132 ARG B C 1
ATOM 2327 O O . ARG B 1 132 ? -11.617 -25.547 -35.344 1 92.88 132 ARG B O 1
ATOM 2334 N N . LEU B 1 133 ? -11.43 -23.812 -33.844 1 92.44 133 LEU B N 1
ATOM 2335 C CA . LEU B 1 133 ? -11.57 -22.781 -34.844 1 92.44 133 LEU B CA 1
ATOM 2336 C C . LEU B 1 133 ? -10.406 -22.828 -35.844 1 92.44 133 LEU B C 1
ATOM 2338 O O . LEU B 1 133 ? -10.609 -22.688 -37.031 1 92.44 133 LEU B O 1
ATOM 2342 N N . ALA B 1 134 ? -9.227 -23.078 -35.406 1 92.5 134 ALA B N 1
ATOM 2343 C CA . ALA B 1 134 ? -8.047 -23.188 -36.25 1 92.5 134 ALA B CA 1
ATOM 2344 C C . ALA B 1 134 ? -8.164 -24.391 -37.188 1 92.5 134 ALA B C 1
ATOM 2346 O O . ALA B 1 134 ? -7.82 -24.297 -38.375 1 92.5 134 ALA B O 1
ATOM 2347 N N . GLU B 1 135 ? -8.656 -25.516 -36.75 1 92.19 135 GLU B N 1
ATOM 2348 C CA . GLU B 1 135 ? -8.875 -26.719 -37.531 1 92.19 135 GLU B CA 1
ATOM 2349 C C . GLU B 1 135 ? -9.945 -26.484 -38.594 1 92.19 135 GLU B C 1
ATOM 2351 O O . GLU B 1 135 ? -9.781 -26.891 -39.75 1 92.19 135 GLU B O 1
ATOM 2356 N N . LEU B 1 136 ? -10.977 -25.734 -38.188 1 91.12 136 LEU B N 1
ATOM 2357 C CA . LEU B 1 136 ? -12.055 -25.406 -39.125 1 91.12 136 LEU B CA 1
ATOM 2358 C C . LEU B 1 136 ? -11.547 -24.5 -40.219 1 91.12 136 LEU B C 1
ATOM 2360 O O . LEU B 1 136 ? -11.883 -24.688 -41.406 1 91.12 136 LEU B O 1
ATOM 2364 N N . ASN B 1 137 ? -10.75 -23.578 -39.969 1 92.69 137 ASN B N 1
ATOM 2365 C CA . ASN B 1 137 ? -10.18 -22.656 -40.938 1 92.69 137 ASN B CA 1
ATOM 2366 C C . ASN B 1 137 ? -9.234 -23.375 -41.906 1 92.69 137 ASN B C 1
ATOM 2368 O O . ASN B 1 137 ? -9.219 -23.078 -43.094 1 92.69 137 ASN B O 1
ATOM 2372 N N . ARG B 1 138 ? -8.469 -24.406 -41.469 1 91.25 138 ARG B N 1
ATOM 2373 C CA . ARG B 1 138 ? -7.582 -25.203 -42.281 1 91.25 138 ARG B CA 1
ATOM 2374 C C . ARG B 1 138 ? -8.383 -26.078 -43.25 1 91.25 138 ARG B C 1
ATOM 2376 O O . ARG B 1 138 ? -8.016 -26.203 -44.438 1 91.25 138 ARG B O 1
ATOM 2383 N N . GLN B 1 139 ? -9.508 -26.562 -42.906 1 91.06 139 GLN B N 1
ATOM 2384 C CA . GLN B 1 139 ? -10.367 -27.391 -43.75 1 91.06 139 GLN B CA 1
ATOM 2385 C C . GLN B 1 139 ? -11.039 -26.547 -44.844 1 91.06 139 GLN B C 1
ATOM 2387 O O . GLN B 1 139 ? -11.109 -26.969 -46 1 91.06 139 GLN B O 1
ATOM 2392 N N . ASN B 1 140 ? -11.461 -25.422 -44.438 1 90.94 140 ASN B N 1
ATOM 2393 C CA . ASN B 1 140 ? -12.125 -24.531 -45.406 1 90.94 140 ASN B CA 1
ATOM 2394 C C . ASN B 1 140 ? -11.164 -24.047 -46.469 1 90.94 140 ASN B C 1
ATOM 2396 O O . ASN B 1 140 ? -11.547 -23.938 -47.656 1 90.94 140 ASN B O 1
ATOM 2400 N N . LYS B 1 141 ? -9.938 -23.844 -46.312 1 90.38 141 LYS B N 1
ATOM 2401 C CA . LYS B 1 141 ? -8.93 -23.422 -47.281 1 90.38 141 LYS B CA 1
ATOM 2402 C C . LYS B 1 141 ? -8.594 -24.531 -48.25 1 90.38 141 LYS B C 1
ATOM 2404 O O . LYS B 1 141 ? -8.414 -24.281 -49.469 1 90.38 141 LYS B O 1
ATOM 2409 N N . LYS B 1 142 ? -8.664 -25.75 -47.844 1 90.38 142 LYS B N 1
ATOM 2410 C CA . LYS B 1 142 ? -8.43 -26.891 -48.719 1 90.38 142 LYS B CA 1
ATOM 2411 C C . LYS B 1 142 ? -9.594 -27.094 -49.688 1 90.38 142 LYS B C 1
ATOM 2413 O O . LYS B 1 142 ? -9.383 -27.406 -50.875 1 90.38 142 LYS B O 1
ATOM 2418 N N . GLU B 1 143 ? -10.766 -26.766 -49.312 1 90.5 143 GLU B N 1
ATOM 2419 C CA . GLU B 1 143 ? -11.945 -26.938 -50.156 1 90.5 143 GLU B CA 1
ATOM 2420 C C . GLU B 1 143 ? -12.023 -25.828 -51.219 1 90.5 143 GLU B C 1
ATOM 2422 O O . GLU B 1 143 ? -12.484 -26.078 -52.344 1 90.5 143 GLU B O 1
ATOM 2427 N N . GLU B 1 144 ? -11.586 -24.719 -50.875 1 86.19 144 GLU B N 1
ATOM 2428 C CA . GLU B 1 144 ? -11.602 -23.625 -51.844 1 86.19 144 GLU B CA 1
ATOM 2429 C C . GLU B 1 144 ? -10.516 -23.797 -52.906 1 86.19 144 GLU B C 1
ATOM 2431 O O . GLU B 1 144 ? -10.672 -23.359 -54.031 1 86.19 144 GLU B O 1
ATOM 2436 N N . SER B 1 145 ? -9.484 -24.391 -52.531 1 81.94 145 SER B N 1
ATOM 2437 C CA . SER B 1 145 ? -8.375 -24.594 -53.438 1 81.94 145 SER B CA 1
ATOM 2438 C C . SER B 1 145 ? -8.586 -25.844 -54.312 1 81.94 145 SER B C 1
ATOM 2440 O O . SER B 1 145 ? -7.875 -26.047 -55.281 1 81.94 145 SER B O 1
ATOM 2442 N N . ALA B 1 146 ? -9.609 -26.578 -54.031 1 71.06 146 ALA B N 1
ATOM 2443 C CA . ALA B 1 146 ? -9.945 -27.719 -54.875 1 71.06 146 ALA B CA 1
ATOM 2444 C C . ALA B 1 146 ? -11.062 -27.375 -55.844 1 71.06 146 ALA B C 1
ATOM 2446 O O . ALA B 1 146 ? -11.914 -26.531 -55.562 1 71.06 146 ALA B O 1
#

InterPro domains:
  IPR036388 Winged helix-like DNA-binding domain superfamily [G3DSA:1.10.10.10] (13-145)
  IPR036390 Winged helix DNA-binding domain superfamily [SSF46785] (25-84)

Radius of gyration: 26.42 Å; Cα contacts (8 Å, |Δi|>4): 368; chains: 2; bounding box: 69×87×76 Å

Nearest PDB structures (foldseek):
  5gpy-assembly1_A  TM=6.644E-01  e=8.288E-05  Homo sapiens
  7nw0-assembly1_W  TM=6.534E-01  e=2.299E-04  Homo sapiens
  8s55-assembly1_W  TM=6.526E-01  e=5.985E-04  Homo sapiens
  5oqj-assembly1_W  TM=7.161E-01  e=2.747E-02  Saccharomyces cerevisiae S288C
  5oqm-assembly1_W  TM=7.161E-01  e=2.747E-02  Saccharomyces cerevisiae

Secondary structure (DSSP, 8-state):
---------HHHHEEEEEGGGGGS---HHHHHHHHHHHHH--TTT-EE---HHHHHHHHT--HHHHHHHHHHHHHTTSEEEEEEEEE-TTS-EEEEEEEEEEPPHHHHHHHHHHHHHHHHHHHHHHHHHHHHHHHHHHHHHHHHH-/---------HHHHEEEEEGGGGGS---HHHHHHHHHHHHH--TTT-EE---HHHHHHHHT--HHHHHHHHHHHHHTTSEEEEEEEEE-TTS-EEEEEEEEEEPPHHHHHHHHHHHHHHHHHHHHHHHHHHHHHHHHHHHHHHHHH-

Foldseek 3Di:
DPPDPPDPPCPPPHFDDDPCPVVLPADPLLVLLLVVQRVQADPVQQKGFDALVRSCVRRVHDSVVSVVSVVVCVLLPQKDKDWDWDQDPVRDIDTDTIMIHGDDVVRSVVSSVVVVVVVVVVVVVVVVVVVVVVVVVVVVVVVVVD/DPPPPPDPPCPPPHFDDDPCVVVLPADPLLVLLLVVQRVQADPVQQKGFDALVRSCVSRVHDSVVSVVSVVVCVLLPQKDKDWDWDQDPVRDIDTDTIMIHGDDVVRSVVSSVVVVVVVVVVVVVVVVVVVVVVVVVVVVVVVVVD

Sequence (292 aa):
MFRRWPKRDPNKYYYLVPNEVFNLGLSSHEIAVYNYLLRCEDRRTYQCHPSYRTIGKAVQLSENTVRKYVAGLEEKGLIHTEPSTITTKDGRVRNGSLIYTIRPIQEALELNYQRQFLRAERDIERTKAEKRLAELNRQNKKEESAMFRRWPKRDPNKYYYLVPNEVFNLGLSSHEIAVYNYLLRCEDRRTYQCHPSYRTIGKAVQLSENTVRKYVAGLEEKGLIHTEPSTITTKDGRVRNGSLIYTIRPIQEALELNYQRQFLRAERDIERTKAEKRLAELNRQNKKEESA

pLDDT: mean 89.73, std 15.62, range [23.36, 98.94]

Solvent-accessible surface area (backbone atoms only — not comparable to full-atom values): 15960 Å² total; per-residue (Å²): 129,83,75,74,70,74,81,79,62,56,84,83,48,33,35,74,42,60,62,64,59,54,74,65,75,42,42,21,57,39,44,27,55,50,50,52,50,50,63,58,36,35,91,84,75,35,31,34,57,68,38,52,61,58,51,11,68,43,31,66,42,51,46,69,57,40,51,51,36,51,51,50,38,36,76,50,36,44,35,46,76,41,84,34,75,39,69,42,95,86,66,45,76,38,85,45,47,44,37,37,34,64,42,60,65,65,55,18,52,50,50,44,51,52,51,52,50,52,47,52,50,49,50,53,50,48,53,51,50,51,52,52,52,51,53,51,54,57,53,52,55,56,58,68,75,95,129,83,77,75,72,76,82,78,61,57,83,82,48,32,36,74,41,60,62,64,58,58,74,65,75,42,43,21,56,38,44,27,54,52,50,52,51,52,63,56,36,34,90,84,76,36,32,33,60,68,39,52,60,57,50,10,66,42,32,64,44,50,46,69,57,39,51,52,36,53,52,50,38,36,74,49,37,42,36,46,78,43,84,34,74,37,70,41,95,86,66,45,76,41,84,46,47,43,37,37,33,62,42,59,65,66,55,17,52,51,50,47,50,52,51,51,50,53,48,51,50,50,49,53,50,48,52,50,51,51,51,52,51,52,54,51,54,56,54,54,54,55,56,69,74,96

Organism: NCBI:txid2714355